Protein 4M9B (pdb70)

Organism: Arachis hypogaea (NCBI:txid3818)

Structure (mmCIF, N/CA/C/O backbone):
data_4M9B
#
_entry.id   4M9B
#
_cell.length_a   40.939
_cell.length_b   87.965
_cell.length_c   42.898
_cell.angle_alpha   90.00
_cell.angle_beta   96.78
_cell.angle_gamma   90.00
#
_symmetry.space_group_name_H-M   'P 1 21 1'
#
loop_
_entity.id
_entity.type
_entity.pdbx_description
1 polymer 'Ara h 8 allergen'
2 non-polymer 'SODIUM ION'
3 water water
#
loop_
_atom_site.group_PDB
_atom_site.id
_atom_site.type_symbol
_atom_site.label_atom_id
_atom_site.label_alt_id
_atom_site.label_comp_id
_atom_site.label_asym_id
_atom_site.label_entity_id
_atom_site.label_seq_id
_atom_site.pdbx_PDB_ins_code
_atom_site.Cartn_x
_atom_site.Cartn_y
_atom_site.Cartn_z
_atom_site.occupancy
_atom_site.B_iso_or_equiv
_atom_site.auth_seq_id
_atom_site.auth_comp_id
_atom_site.auth_asym_id
_atom_site.auth_atom_id
_atom_site.pdbx_PDB_model_num
ATOM 1 N N . GLY A 1 2 ? 1.270 34.377 13.694 1.00 36.81 2 GLY A N 1
ATOM 2 C CA . GLY A 1 2 ? 0.181 33.754 12.951 1.00 34.30 2 GLY A CA 1
ATOM 3 C C . GLY A 1 2 ? 0.208 32.275 13.157 1.00 32.10 2 GLY A C 1
ATOM 4 O O . GLY A 1 2 ? 1.146 31.745 13.758 1.00 34.65 2 GLY A O 1
ATOM 5 N N . VAL A 1 3 ? -0.891 31.644 12.856 1.00 29.61 3 VAL A N 1
ATOM 6 C CA . VAL A 1 3 ? -0.950 30.220 12.945 1.00 27.42 3 VAL A CA 1
ATOM 7 C C . VAL A 1 3 ? -1.385 29.784 11.510 1.00 27.48 3 VAL A C 1
ATOM 8 O O . VAL A 1 3 ? -2.374 30.270 10.965 1.00 29.69 3 VAL A O 1
ATOM 12 N N . PHE A 1 4 ? -0.647 28.846 10.951 1.00 23.59 4 PHE A N 1
ATOM 13 C CA . PHE A 1 4 ? -0.957 28.230 9.652 1.00 24.50 4 PHE A CA 1
ATOM 14 C C . PHE A 1 4 ? -1.154 26.692 9.782 1.00 24.85 4 PHE A C 1
ATOM 15 O O . PHE A 1 4 ? -0.252 25.922 10.277 1.00 22.91 4 PHE A O 1
ATOM 23 N N . THR A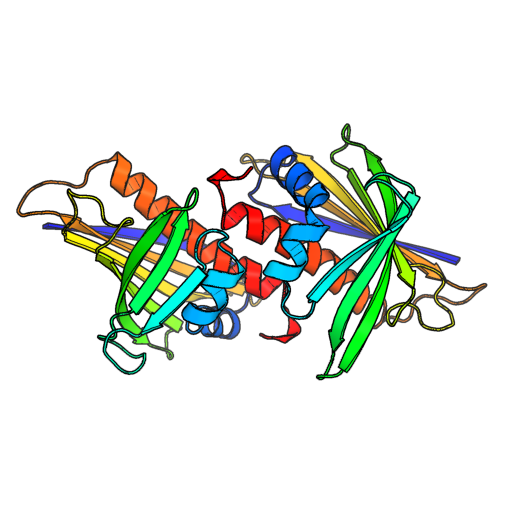 1 5 ? -2.352 26.230 9.392 1.00 22.68 5 THR A N 1
ATOM 24 C CA . THR A 1 5 ? -2.751 24.876 9.568 1.00 23.76 5 THR A CA 1
ATOM 25 C C . THR A 1 5 ? -2.743 24.111 8.285 1.00 23.15 5 THR A C 1
ATOM 26 O O . THR A 1 5 ? -3.213 24.629 7.205 1.00 21.60 5 THR A O 1
ATOM 30 N N . PHE A 1 6 ? -2.214 22.897 8.300 1.00 20.23 6 PHE A N 1
ATOM 31 C CA . PHE A 1 6 ? -2.103 22.000 7.162 1.00 20.70 6 PHE A CA 1
ATOM 32 C C . PHE A 1 6 ? -2.609 20.660 7.551 1.00 22.38 6 PHE A C 1
ATOM 33 O O . PHE A 1 6 ? -2.249 20.124 8.621 1.00 22.21 6 PHE A O 1
ATOM 41 N N . GLU A 1 7 ? -3.481 20.041 6.764 1.00 20.15 7 GLU A N 1
ATOM 42 C CA . GLU A 1 7 ? -3.910 18.679 7.013 1.00 21.33 7 GLU A CA 1
ATOM 43 C C . GLU A 1 7 ? -3.562 17.774 5.856 1.00 21.11 7 GLU A C 1
ATOM 44 O O . GLU A 1 7 ? -3.826 18.110 4.627 1.00 22.93 7 GLU A O 1
ATOM 50 N N . ASP A 1 8 ? -3.190 16.548 6.177 1.00 20.90 8 ASP A N 1
ATOM 51 C CA . ASP A 1 8 ? -2.933 15.458 5.214 1.00 23.10 8 ASP A CA 1
ATOM 52 C C . ASP A 1 8 ? -3.580 14.217 5.679 1.00 22.16 8 ASP A C 1
ATOM 53 O O . ASP A 1 8 ? -3.541 13.871 6.848 1.00 21.14 8 ASP A O 1
ATOM 58 N N . GLU A 1 9 ? -4.233 13.485 4.736 1.00 23.34 9 GLU A N 1
ATOM 59 C CA . GLU A 1 9 ? -4.929 12.264 5.038 1.00 23.51 9 GLU A CA 1
ATOM 60 C C . GLU A 1 9 ? -3.927 11.153 4.638 1.00 25.33 9 GLU A C 1
ATOM 61 O O . GLU A 1 9 ? -3.323 11.176 3.540 1.00 28.36 9 GLU A O 1
ATOM 67 N N . ILE A 1 10 ? -3.819 10.176 5.514 1.00 22.81 10 ILE A N 1
ATOM 68 C CA . ILE A 1 10 ? -2.967 9.002 5.315 1.00 25.35 10 ILE A CA 1
ATOM 69 C C . ILE A 1 10 ? -3.740 7.749 5.618 1.00 24.63 10 ILE A C 1
ATOM 70 O O . ILE A 1 10 ? -4.844 7.778 6.157 1.00 24.89 10 ILE A O 1
ATOM 75 N N . THR A 1 11 ? -3.160 6.628 5.209 1.00 25.37 11 THR A N 1
ATOM 76 C CA . THR A 1 11 ? -3.717 5.318 5.582 1.00 24.50 11 THR A CA 1
ATOM 77 C C . THR A 1 11 ? -2.721 4.403 6.235 1.00 23.78 11 THR A C 1
ATOM 78 O O . THR A 1 11 ? -1.509 4.533 6.059 1.00 22.52 11 THR A O 1
ATOM 82 N N . SER A 1 12 ? -3.286 3.431 6.956 1.00 25.12 12 SER A N 1
ATOM 83 C CA . SER A 1 12 ? -2.506 2.348 7.526 1.00 24.57 12 SER A CA 1
ATOM 84 C C . SER A 1 12 ? -3.344 1.062 7.402 1.00 26.27 12 SER A C 1
ATOM 85 O O . SER A 1 12 ? -4.541 1.110 7.540 1.00 27.48 12 SER A O 1
ATOM 88 N N . THR A 1 13 ? -2.645 -0.058 7.297 1.00 28.44 13 THR A N 1
ATOM 89 C CA . THR A 1 13 ? -3.251 -1.346 7.467 1.00 30.72 13 THR A CA 1
ATOM 90 C C . THR A 1 13 ? -3.507 -1.724 8.932 1.00 30.00 13 THR A C 1
ATOM 91 O O . THR A 1 13 ? -4.231 -2.665 9.223 1.00 37.00 13 THR A O 1
ATOM 95 N N . VAL A 1 14 ? -2.892 -1.015 9.871 1.00 29.95 14 VAL A N 1
ATOM 96 C CA . VAL A 1 14 ? -3.120 -1.252 11.276 1.00 28.29 14 VAL A CA 1
ATOM 97 C C . VAL A 1 14 ? -4.407 -0.623 11.758 1.00 30.12 14 VAL A C 1
ATOM 98 O O . VAL A 1 14 ? -4.661 0.533 11.430 1.00 31.25 14 VAL A O 1
ATOM 102 N N . PRO A 1 15 ? -5.233 -1.352 12.549 1.00 29.98 15 PRO A N 1
ATOM 103 C CA . PRO A 1 15 ? -6.448 -0.773 13.042 1.00 30.38 15 PRO A CA 1
ATOM 104 C C . PRO A 1 15 ? -6.201 0.320 14.090 1.00 28.55 15 PRO A C 1
ATOM 105 O O . PRO A 1 15 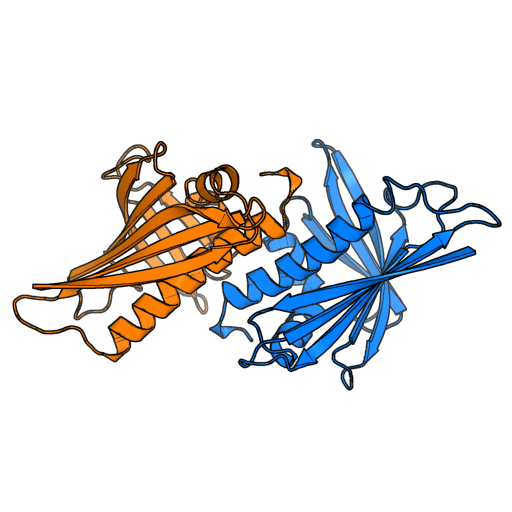? -5.138 0.384 14.732 1.00 31.00 15 PRO A O 1
ATOM 109 N N . PRO A 1 16 ? -7.156 1.237 14.217 1.00 28.81 16 PRO A N 1
ATOM 110 C CA . PRO A 1 16 ? -6.856 2.456 14.963 1.00 28.89 16 PRO A CA 1
ATOM 111 C C . PRO A 1 16 ? -6.613 2.322 16.423 1.00 29.23 16 PRO A C 1
ATOM 112 O O . PRO A 1 16 ? -5.768 3.050 16.927 1.00 28.84 16 PRO A O 1
ATOM 116 N N . ALA A 1 17 ? -7.273 1.389 17.136 1.00 33.13 17 ALA A N 1
ATOM 117 C CA . ALA A 1 17 ? -6.986 1.249 18.564 1.00 34.49 17 ALA A CA 1
ATOM 118 C C . ALA A 1 17 ? -5.547 0.802 18.814 1.00 33.35 17 ALA A C 1
ATOM 119 O O . ALA A 1 17 ? -4.926 1.237 19.763 1.00 35.69 17 ALA A O 1
ATOM 121 N N . LYS A 1 18 ? -5.015 -0.030 17.943 1.00 32.97 18 LYS A N 1
ATOM 122 C CA . LYS A 1 18 ? -3.585 -0.446 18.058 1.00 32.98 18 LYS A CA 1
ATOM 123 C C . LYS A 1 18 ? -2.601 0.648 17.802 1.00 29.74 18 LYS A C 1
ATOM 124 O O . LYS A 1 18 ? -1.637 0.822 18.492 1.00 29.29 18 LYS A O 1
ATOM 130 N N . LEU A 1 19 ? -2.852 1.414 16.740 1.00 29.68 19 LEU A N 1
ATOM 131 C CA . LEU A 1 19 ? -2.022 2.538 16.433 1.00 28.62 19 LEU A CA 1
ATOM 132 C C . LEU A 1 19 ? -2.031 3.508 17.545 1.00 27.04 19 LEU A C 1
ATOM 133 O O . LEU A 1 19 ? -1.002 4.061 17.896 1.00 27.15 19 LEU A O 1
ATOM 138 N N . TYR A 1 20 ? -3.223 3.746 18.121 1.00 26.93 20 TYR A N 1
ATOM 139 C CA . TYR A 1 20 ? -3.411 4.756 19.148 1.00 27.66 20 TYR A CA 1
ATOM 140 C C . TYR A 1 20 ? -2.650 4.349 20.383 1.00 30.31 20 TYR A C 1
ATOM 141 O O . TYR A 1 20 ? -1.988 5.188 21.007 1.00 28.76 20 TYR A O 1
ATOM 150 N N . ASN A 1 21 ? -2.752 3.075 20.750 1.00 30.60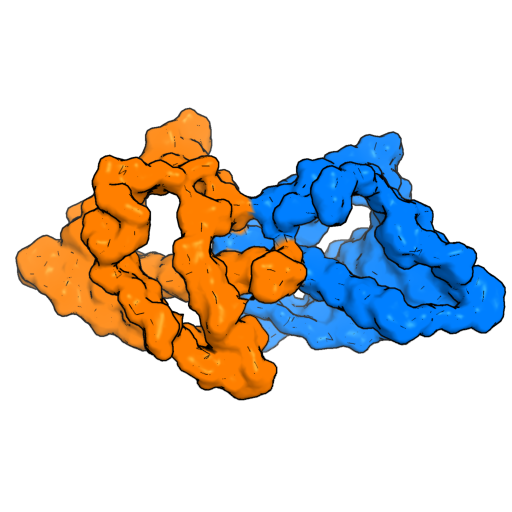 21 ASN A N 1
ATOM 151 C CA . ASN A 1 21 ? -1.963 2.582 21.844 1.00 33.49 21 ASN A CA 1
ATOM 152 C C . ASN A 1 21 ? -0.465 2.740 21.595 1.00 30.52 21 ASN A C 1
ATOM 153 O O . ASN A 1 21 ? 0.286 3.127 22.513 1.00 31.99 21 ASN A O 1
ATOM 158 N N . ALA A 1 22 ? -0.019 2.455 20.365 1.00 27.29 22 ALA A N 1
ATOM 159 C CA . ALA A 1 22 ? 1.403 2.636 20.084 1.00 27.68 22 ALA A CA 1
ATOM 160 C C . ALA A 1 22 ? 1.841 4.089 20.152 1.00 26.72 22 ALA A C 1
ATOM 161 O O . ALA A 1 22 ? 2.956 4.449 20.582 1.00 25.50 22 ALA A O 1
ATOM 163 N N . MET A 1 23 ? 0.967 4.983 19.700 1.00 29.28 23 MET A N 1
ATOM 164 C CA . MET A 1 23 ? 1.262 6.393 19.731 1.00 28.93 23 MET A CA 1
ATOM 165 C C . MET A 1 23 ? 1.558 6.889 21.114 1.00 29.93 23 MET A C 1
ATOM 166 O O . MET A 1 23 ? 2.432 7.711 21.299 1.00 29.97 23 MET A O 1
ATOM 171 N N . LYS A 1 24 ? 0.804 6.385 22.098 1.00 31.98 24 LYS A N 1
ATOM 172 C CA . LYS A 1 24 ? 1.027 6.752 23.446 1.00 32.92 24 LYS A CA 1
ATOM 173 C C . LYS A 1 24 ? 2.362 6.179 24.027 1.00 32.94 24 LYS A C 1
ATOM 174 O O . LYS A 1 24 ? 2.828 6.605 25.085 1.00 33.75 24 LYS A O 1
ATOM 180 N N . ASP A 1 25 ? 2.970 5.230 23.316 1.00 29.59 25 ASP A N 1
ATOM 181 C CA . ASP A 1 25 ? 4.228 4.561 23.678 1.00 30.12 25 ASP A CA 1
ATOM 182 C C . ASP A 1 25 ? 5.416 5.113 22.875 1.00 28.32 25 ASP A C 1
ATOM 183 O O . ASP A 1 25 ? 6.473 4.536 22.806 1.00 25.80 25 ASP A O 1
ATOM 188 N N . ALA A 1 26 ? 5.237 6.281 22.282 1.00 27.37 26 ALA A N 1
ATOM 189 C CA . ALA A 1 26 ? 6.311 6.801 21.428 1.00 26.42 26 ALA A CA 1
ATOM 190 C C . ALA A 1 26 ? 7.632 7.057 22.100 1.00 26.42 26 ALA A C 1
ATOM 191 O O . ALA A 1 26 ? 8.733 6.938 21.454 1.00 25.20 26 ALA A O 1
ATOM 193 N N . ASP A 1 27 ? 7.647 7.356 23.411 1.00 27.06 27 ASP A N 1
ATOM 194 C CA . ASP A 1 27 ? 8.880 7.628 24.068 1.00 26.88 27 ASP A CA 1
ATOM 195 C C . ASP A 1 27 ? 9.781 6.388 23.994 1.00 23.00 27 ASP A C 1
ATOM 196 O O . ASP A 1 27 ? 10.991 6.553 23.974 1.00 23.48 27 ASP A O 1
ATOM 201 N N . SER A 1 28 ? 9.215 5.182 24.099 1.00 23.86 28 SER A N 1
ATOM 202 C CA . SER A 1 28 ? 10.059 3.913 24.031 1.00 23.75 28 SER A CA 1
ATOM 203 C C . SER A 1 28 ? 10.254 3.430 22.589 1.00 21.88 28 SER A C 1
ATOM 204 O O . SER A 1 28 ? 11.371 3.006 22.281 1.00 23.34 28 SER A O 1
ATOM 207 N N . ILE A 1 29 ? 9.265 3.582 21.727 1.00 21.08 29 ILE A N 1
ATOM 208 C CA . ILE A 1 29 ? 9.353 3.113 20.346 1.00 23.09 29 ILE A CA 1
ATOM 209 C C . ILE A 1 29 ? 10.313 3.959 19.518 1.00 22.80 29 ILE A C 1
ATOM 210 O O . ILE A 1 29 ? 11.130 3.420 18.753 1.00 21.18 29 ILE A O 1
ATOM 215 N N . THR A 1 30 ? 10.252 5.270 19.653 1.00 21.49 30 THR A N 1
ATOM 216 C CA . THR A 1 30 ? 11.019 6.150 18.710 1.00 22.12 30 THR A CA 1
ATOM 217 C C . THR A 1 30 ? 12.495 6.007 18.781 1.00 18.50 30 THR A C 1
ATOM 218 O O . THR A 1 30 ? 13.150 5.945 17.638 1.00 22.58 30 THR A O 1
ATOM 222 N N . PRO A 1 31 ? 13.151 5.888 19.924 1.00 21.80 31 PRO A N 1
ATOM 223 C CA . PRO A 1 31 ? 14.572 5.742 19.906 1.00 23.19 31 PRO A CA 1
ATOM 224 C C . PRO A 1 31 ? 15.023 4.392 19.294 1.00 22.56 31 PRO A C 1
ATOM 225 O O . PRO A 1 31 ? 16.136 4.267 18.769 1.00 25.33 31 PRO A O 1
ATOM 229 N N . LYS A 1 32 ? 14.152 3.374 19.311 1.00 20.23 32 LYS A N 1
ATOM 230 C CA . LYS A 1 32 ? 14.504 2.078 18.750 1.00 20.17 32 LYS A CA 1
ATOM 231 C C . LYS A 1 32 ? 14.504 2.175 17.209 1.00 19.70 32 LYS A C 1
ATOM 232 O O . LYS A 1 32 ? 15.515 1.662 16.584 1.00 21.32 32 LYS A O 1
ATOM 238 N N . ILE A 1 33 ? 13.470 2.753 16.633 1.00 18.77 33 ILE A N 1
ATOM 239 C CA . ILE A 1 33 ? 13.297 2.716 15.173 1.00 19.45 33 ILE A CA 1
ATOM 240 C C . ILE A 1 33 ? 13.878 3.868 14.428 1.00 21.37 33 ILE A C 1
ATOM 241 O O . ILE A 1 33 ? 14.339 3.663 13.305 1.00 21.84 33 ILE A O 1
ATOM 246 N N . ILE A 1 34 ? 13.882 5.077 15.014 1.00 20.74 34 ILE A N 1
ATOM 247 C CA . ILE A 1 34 ? 14.396 6.238 14.298 1.00 19.85 34 ILE A CA 1
ATOM 248 C C . ILE A 1 34 ? 15.837 6.335 14.707 1.00 22.45 34 ILE A C 1
ATOM 249 O O . ILE A 1 34 ? 16.191 6.527 15.885 1.00 21.33 34 ILE A O 1
ATOM 254 N N . ASP A 1 35 ? 16.737 6.190 13.741 1.00 22.19 35 ASP A N 1
ATOM 255 C CA . ASP A 1 35 ? 18.155 6.094 14.014 1.00 24.48 35 ASP A CA 1
ATOM 256 C C . ASP A 1 35 ? 18.679 7.301 14.775 1.00 24.05 35 ASP A C 1
ATOM 257 O O . ASP A 1 35 ? 19.397 7.100 15.780 1.00 27.93 35 ASP A O 1
ATOM 262 N N . ASP A 1 36 ? 18.312 8.465 14.315 1.00 24.33 36 ASP A N 1
ATOM 263 C CA . ASP A 1 36 ? 18.826 9.690 14.876 1.00 25.78 36 ASP A CA 1
ATOM 264 C C . ASP A 1 36 ? 18.268 10.028 16.296 1.00 22.88 36 ASP A C 1
ATOM 265 O O . ASP A 1 36 ? 18.848 10.820 16.992 1.00 23.90 36 ASP A O 1
ATOM 270 N N . VAL A 1 37 ? 17.126 9.467 16.682 1.00 19.99 37 VAL A N 1
ATOM 271 C CA . VAL A 1 37 ? 16.581 9.729 18.003 1.00 17.92 37 VAL A CA 1
ATOM 272 C C . VAL A 1 37 ? 17.248 8.842 18.950 1.00 19.87 37 VAL A C 1
ATOM 273 O O . VAL A 1 37 ? 17.238 7.581 18.876 1.00 18.54 37 VAL A O 1
ATOM 277 N N . LYS A 1 38 ? 17.968 9.404 19.948 1.00 18.79 38 LYS A N 1
ATOM 278 C CA . LYS A 1 38 ? 18.705 8.609 20.891 1.00 19.74 38 LYS A CA 1
ATOM 279 C C . LYS A 1 38 ? 17.951 8.303 22.183 1.00 19.99 38 LYS A C 1
ATOM 280 O O . LYS A 1 38 ? 18.070 7.269 22.771 1.00 22.51 38 LYS A O 1
ATOM 286 N N . SER A 1 39 ? 17.240 9.301 22.669 1.00 19.06 39 SER A N 1
ATOM 287 C CA . SER A 1 39 ? 16.593 9.164 23.975 1.00 19.02 39 SER A CA 1
ATOM 288 C C . SER A 1 39 ? 15.480 10.181 24.095 1.00 18.32 39 SER A C 1
ATOM 289 O O . SER A 1 39 ? 15.488 11.219 23.437 1.00 18.16 39 SER A O 1
ATOM 292 N N . VAL A 1 40 ? 14.514 9.859 24.990 1.00 19.33 40 VAL A N 1
ATOM 293 C CA . VAL A 1 40 ? 13.446 10.750 25.367 1.00 21.13 40 VAL A CA 1
ATOM 294 C C . VAL A 1 40 ? 13.363 10.738 26.875 1.00 20.88 40 VAL A C 1
ATOM 295 O O . VAL A 1 40 ? 13.331 9.654 27.498 1.00 24.02 40 VAL A O 1
ATOM 299 N N . GLU A 1 41 ? 13.469 11.914 27.484 1.00 22.03 41 GLU A N 1
ATOM 300 C CA . GLU A 1 41 ? 13.459 12.133 28.937 1.00 22.13 41 GLU A CA 1
ATOM 301 C C . GLU A 1 41 ? 12.206 12.989 29.247 1.00 21.58 41 GLU A C 1
ATOM 302 O O . GLU A 1 41 ? 11.958 13.983 28.579 1.00 19.94 41 GLU A O 1
ATOM 308 N N . ILE A 1 42 ? 11.414 12.619 30.247 1.00 20.99 42 ILE A N 1
ATOM 309 C CA . ILE A 1 42 ? 10.358 13.449 30.724 1.00 22.42 42 ILE A CA 1
ATOM 310 C C . ILE A 1 42 ? 10.960 14.464 31.682 1.00 22.62 42 ILE A C 1
ATOM 311 O O . ILE A 1 42 ? 11.610 14.080 32.670 1.00 24.18 42 ILE A O 1
ATOM 316 N N . VAL A 1 43 ? 10.755 15.738 31.380 1.00 20.13 43 VAL A N 1
ATOM 317 C CA . VAL A 1 43 ? 11.243 16.915 32.183 1.00 22.43 43 VAL A CA 1
ATOM 318 C C . VAL A 1 43 ? 10.217 17.230 33.301 1.00 24.65 43 VAL A C 1
ATOM 319 O O . VAL A 1 43 ? 10.577 17.466 34.429 1.00 27.10 43 VAL A O 1
ATOM 323 N N . GLU A 1 44 ? 8.929 17.292 32.972 1.00 23.59 44 GLU A N 1
ATOM 324 C CA . GLU A 1 44 ? 7.871 17.524 33.938 1.00 26.17 44 GLU A CA 1
ATOM 325 C C . GLU A 1 44 ? 6.637 16.796 33.453 1.00 25.77 44 GLU A C 1
ATOM 326 O O . GLU A 1 44 ? 6.328 16.749 32.242 1.00 22.60 44 GLU A O 1
ATOM 332 N N . GLY A 1 45 ? 5.901 16.206 34.390 1.00 24.78 45 GLY A N 1
ATOM 333 C CA . GLY A 1 45 ? 4.631 15.636 34.052 1.00 27.10 45 GLY A CA 1
ATOM 334 C C . GLY A 1 45 ? 4.651 14.131 34.036 1.00 28.55 45 GLY A C 1
ATOM 335 O O . GLY A 1 45 ? 5.669 13.474 34.233 1.00 29.58 45 GLY A O 1
ATOM 336 N N . ASN A 1 46 ? 3.449 13.592 33.804 1.00 37.73 46 ASN A N 1
ATOM 337 C CA . ASN A 1 46 ? 3.219 12.154 33.898 1.00 40.45 46 ASN A CA 1
ATOM 338 C C . ASN A 1 46 ? 3.002 11.427 32.582 1.00 39.50 46 ASN A C 1
ATOM 339 O O . ASN A 1 46 ? 2.652 10.257 32.572 1.00 49.53 46 ASN A O 1
ATOM 344 N N . GLY A 1 47 ? 3.187 12.112 31.463 1.00 31.64 47 GLY A N 1
ATOM 345 C CA . GLY A 1 47 ? 2.937 11.531 30.155 1.00 31.92 47 GLY A CA 1
ATOM 346 C C . GLY A 1 47 ? 1.690 12.124 29.569 1.00 28.38 47 GLY A C 1
ATOM 347 O O . GLY A 1 47 ? 1.526 12.181 28.359 1.00 31.97 47 GLY A O 1
ATOM 348 N N . GLY A 1 48 ? 0.791 12.579 30.425 1.00 28.61 48 GLY A N 1
ATOM 349 C CA . GLY A 1 48 ? -0.367 13.258 29.951 1.00 28.94 48 GLY A CA 1
ATOM 350 C C . GLY A 1 48 ? -0.237 14.686 29.490 1.00 27.92 48 GLY A C 1
ATOM 351 O O . GLY A 1 48 ? 0.820 15.277 29.398 1.00 24.51 48 GLY A O 1
ATOM 352 N N . PRO A 1 49 ? -1.348 15.272 29.084 1.00 25.35 49 PRO A N 1
ATOM 353 C CA . PRO A 1 49 ? -1.331 16.636 28.620 1.00 23.61 49 PRO A CA 1
ATOM 354 C C . PRO A 1 49 ? -0.638 17.585 29.579 1.00 24.22 49 PRO A C 1
ATOM 355 O O . PRO A 1 49 ? -0.760 17.399 30.799 1.00 25.41 49 PRO A O 1
ATOM 359 N N . GLY A 1 50 ? 0.237 18.446 29.011 1.00 24.20 50 GLY A N 1
ATOM 360 C CA . GLY A 1 50 ? 1.145 19.328 29.765 1.00 24.53 50 GLY A CA 1
ATOM 361 C C . GLY A 1 50 ? 2.558 18.834 29.908 1.00 22.12 50 GLY A C 1
ATOM 362 O O . GLY A 1 50 ? 3.411 19.612 30.263 1.00 25.03 50 GLY A O 1
ATOM 363 N N . THR A 1 51 ? 2.778 17.527 29.754 1.00 20.58 51 THR A N 1
ATOM 364 C CA . THR A 1 51 ? 4.080 16.903 29.989 1.00 19.33 51 THR A CA 1
ATOM 365 C C . THR A 1 51 ? 5.044 17.534 28.989 1.00 19.43 51 THR A C 1
ATOM 366 O O . THR A 1 51 ? 4.760 17.752 27.791 1.00 20.07 51 THR A O 1
ATOM 370 N N . ILE A 1 52 ? 6.219 17.851 29.533 1.00 17.51 52 ILE A N 1
ATOM 371 C CA . ILE A 1 52 ? 7.365 18.372 28.784 1.00 17.38 52 ILE A CA 1
ATOM 372 C C . ILE A 1 52 ? 8.396 17.280 28.638 1.00 16.25 52 ILE A C 1
ATOM 373 O O . ILE A 1 52 ? 8.761 16.645 29.649 1.00 17.61 52 ILE A O 1
ATOM 378 N N . LYS A 1 53 ? 8.898 17.050 27.421 1.00 16.50 53 LYS A N 1
ATOM 379 C CA . LYS A 1 53 ? 9.858 15.997 27.155 1.00 16.51 53 LYS A CA 1
ATOM 380 C C . LYS A 1 53 ? 11.068 16.543 26.436 1.00 15.54 53 LYS A C 1
ATOM 381 O O . LYS A 1 53 ? 10.920 17.504 25.628 1.00 16.94 53 LYS A O 1
ATOM 387 N N . LYS A 1 54 ? 12.249 16.026 26.747 1.00 15.10 54 LYS A N 1
ATOM 388 C CA . LYS A 1 54 ? 13.482 16.440 26.079 1.00 15.88 54 LYS A CA 1
ATOM 389 C C . LYS A 1 54 ? 13.951 15.289 25.257 1.00 15.46 54 LYS A C 1
ATOM 390 O O . LYS A 1 54 ? 14.142 14.162 25.812 1.00 16.85 54 LYS A O 1
ATOM 396 N N . LEU A 1 55 ? 14.144 15.453 23.942 1.00 15.58 55 LEU A N 1
ATOM 397 C CA . LEU A 1 55 ? 14.636 14.438 23.078 1.00 15.84 55 LEU A CA 1
ATOM 398 C C . LEU A 1 55 ? 16.089 14.727 22.790 1.00 15.95 55 LEU A C 1
ATOM 399 O O . LEU A 1 55 ? 16.434 15.928 22.493 1.00 17.39 55 LEU A O 1
ATOM 404 N N . THR A 1 56 ? 16.903 13.731 22.825 1.00 16.15 56 THR A N 1
ATOM 405 C CA . THR A 1 56 ? 18.284 13.833 22.378 1.00 17.16 56 THR A CA 1
ATOM 406 C C . THR A 1 56 ? 18.446 13.153 21.072 1.00 17.61 56 THR A C 1
ATOM 407 O O . THR A 1 56 ? 18.023 11.981 20.967 1.00 17.77 56 THR A O 1
ATOM 411 N N . ILE A 1 57 ? 18.929 13.892 20.090 1.00 16.66 57 ILE A N 1
ATOM 412 C CA . ILE A 1 57 ? 19.091 13.374 18.686 1.00 18.62 57 ILE A CA 1
ATOM 413 C C . ILE A 1 57 ? 20.521 13.588 18.278 1.00 19.97 57 ILE A C 1
ATOM 414 O O . ILE A 1 57 ? 21.327 14.294 18.928 1.00 19.09 57 ILE A O 1
ATOM 419 N N . VAL A 1 58 ? 20.874 12.940 17.169 1.00 21.60 58 VAL A N 1
ATOM 420 C CA . VAL A 1 58 ? 22.106 13.244 16.484 1.00 23.49 58 VAL A CA 1
ATOM 421 C C . VAL A 1 58 ? 21.835 13.771 15.092 1.00 26.08 58 VAL A C 1
ATOM 422 O O . VAL A 1 58 ? 20.917 13.315 14.410 1.00 28.68 58 VAL A O 1
ATOM 426 N N . GLU A 1 59 ? 22.526 14.826 14.713 1.00 27.84 59 GLU A N 1
ATOM 427 C CA . GLU A 1 59 ? 22.492 15.360 13.361 1.00 33.79 59 GLU A CA 1
ATOM 428 C C . GLU A 1 59 ? 23.968 15.599 12.993 1.00 36.48 59 GLU A C 1
ATOM 429 O O . GLU A 1 59 ? 24.713 16.348 13.671 1.00 32.83 59 GLU A O 1
ATOM 435 N N . ASP A 1 60 ? 24.417 14.952 11.911 1.00 40.56 60 ASP A N 1
ATOM 436 C CA . ASP A 1 60 ? 25.771 15.160 11.411 1.00 43.97 60 ASP A CA 1
ATOM 437 C C . ASP A 1 60 ? 26.784 14.854 12.480 1.00 39.51 60 ASP A C 1
ATOM 438 O O . ASP A 1 60 ? 27.702 15.620 12.655 1.00 38.74 60 ASP A O 1
ATOM 443 N N . GLY A 1 61 ? 26.625 13.773 13.215 1.00 34.80 61 GLY A N 1
ATOM 444 C CA . GLY A 1 61 ? 27.576 13.474 14.275 1.00 34.57 61 GLY A CA 1
ATOM 445 C C . GLY A 1 61 ? 27.663 14.479 15.443 1.00 31.56 61 GLY A C 1
ATOM 446 O O . GLY A 1 61 ? 28.632 14.440 16.247 1.00 32.91 61 GLY A O 1
ATOM 447 N N . GLU A 1 62 ? 26.651 15.345 15.570 1.00 28.69 62 GLU A N 1
ATOM 448 C CA . GLU A 1 62 ? 26.562 16.322 16.630 1.00 27.98 62 GLU A CA 1
ATOM 449 C C . GLU A 1 62 ? 25.272 16.038 17.444 1.00 21.93 62 GLU A C 1
ATOM 450 O O . GLU A 1 62 ? 24.216 15.883 16.878 1.00 22.65 62 GLU A O 1
ATOM 456 N N . THR A 1 63 ? 25.417 15.987 18.752 1.00 23.80 63 THR A N 1
ATOM 457 C CA . THR A 1 63 ? 24.294 15.810 19.638 1.00 20.82 63 THR A CA 1
ATOM 458 C C . THR A 1 63 ? 23.479 17.116 19.702 1.00 21.11 63 THR A C 1
ATOM 459 O O . THR A 1 63 ? 24.046 18.174 19.939 1.00 20.46 63 THR A O 1
ATOM 463 N N . LYS A 1 64 ? 22.158 17.011 19.522 1.00 19.57 64 LYS A N 1
ATOM 464 C CA . LYS A 1 64 ? 21.255 18.107 19.613 1.00 19.14 64 LYS A CA 1
ATOM 465 C C . LYS A 1 64 ? 20.043 17.761 20.466 1.00 17.39 64 LYS A C 1
ATOM 466 O O . LYS A 1 64 ? 19.767 16.610 20.659 1.00 16.11 64 LYS A O 1
ATOM 472 N N . PHE A 1 65 ? 19.347 18.763 20.965 1.00 15.42 65 PHE A N 1
ATOM 473 C CA . PHE A 1 65 ? 18.207 18.577 21.808 1.00 16.30 65 PHE A CA 1
ATOM 474 C C . PHE A 1 65 ? 16.927 19.273 21.271 1.00 17.18 65 PHE A C 1
ATOM 475 O O . PHE A 1 65 ? 17.010 20.399 20.728 1.00 17.06 65 PHE A O 1
ATOM 483 N N . ILE A 1 66 ? 15.817 18.609 21.468 1.00 16.68 66 ILE A N 1
ATOM 484 C CA . ILE A 1 66 ? 14.508 19.067 21.004 1.00 15.46 66 ILE A CA 1
ATOM 485 C C . ILE A 1 66 ? 13.638 19.040 22.263 1.00 15.34 66 ILE A C 1
ATOM 486 O O . ILE A 1 66 ? 13.750 18.098 23.094 1.00 16.61 66 ILE A O 1
ATOM 491 N N . LEU A 1 67 ? 12.693 19.967 22.378 1.00 14.51 67 LEU A N 1
ATOM 492 C CA . LEU A 1 67 ? 11.751 19.941 23.482 1.00 14.34 67 LEU A CA 1
ATOM 493 C C . LEU A 1 67 ? 10.332 19.760 22.913 1.00 15.48 67 LEU A C 1
ATOM 494 O O . LEU A 1 67 ? 9.975 20.544 22.021 1.00 15.78 67 LEU A O 1
ATOM 499 N N . HIS A 1 68 ? 9.594 18.901 23.514 1.00 15.42 68 HIS A N 1
ATOM 500 C CA . HIS A 1 68 ? 8.190 18.616 23.150 1.00 16.84 68 HIS A CA 1
ATOM 501 C C . HIS A 1 68 ? 7.283 18.943 24.305 1.00 18.67 68 HIS A C 1
ATOM 502 O O . HIS A 1 68 ? 7.663 18.806 25.491 1.00 17.85 68 HIS A O 1
ATOM 509 N N . LYS A 1 69 ? 6.038 19.332 23.982 1.00 17.72 69 LYS A N 1
ATOM 510 C CA . LYS A 1 69 ? 4.977 19.438 24.980 1.00 18.28 69 LYS A CA 1
ATOM 511 C C . LYS A 1 69 ? 3.777 18.529 24.558 1.00 18.64 69 LYS A C 1
ATOM 512 O O . LYS A 1 69 ? 3.335 18.644 23.367 1.00 21.04 69 LYS A O 1
ATOM 518 N N . VAL A 1 70 ? 3.323 17.640 25.415 1.00 18.88 70 VAL A N 1
ATOM 519 C CA . VAL A 1 70 ? 2.096 16.903 25.115 1.00 19.67 70 VAL A CA 1
ATOM 520 C C . VAL A 1 70 ? 0.895 17.842 25.254 1.00 21.48 70 VAL A C 1
ATOM 521 O O . VAL A 1 70 ? 0.726 18.497 26.292 1.00 22.27 70 VAL A O 1
ATOM 525 N N . GLU A 1 71 ? 0.081 17.928 24.207 1.00 23.36 71 GLU A N 1
ATOM 526 C CA . GLU A 1 71 ? -1.005 18.936 24.196 1.00 27.09 71 GLU A CA 1
ATOM 527 C C . GLU A 1 71 ? -2.353 18.359 24.589 1.00 32.29 71 GLU A C 1
ATOM 528 O O . GLU A 1 71 ? -3.165 18.996 25.318 1.00 35.57 71 GLU A O 1
ATOM 534 N N . SER A 1 72 ? -2.652 17.196 24.134 1.00 30.37 72 SER A N 1
ATOM 535 C CA . SER A 1 72 ? -4.070 16.718 24.288 1.00 32.91 72 SER A CA 1
ATOM 536 C C . SER A 1 72 ? -4.042 15.304 23.784 1.00 32.47 72 SER A C 1
ATOM 537 O O . SER A 1 72 ? -3.224 14.927 22.919 1.00 30.12 72 SER A O 1
ATOM 540 N N . ILE A 1 73 ? -4.820 14.483 24.447 1.00 32.37 73 ILE A N 1
ATOM 541 C CA . ILE A 1 73 ? -4.915 13.088 24.118 1.00 33.39 73 ILE A CA 1
ATOM 542 C C . ILE A 1 73 ? -6.435 12.907 24.242 1.00 33.81 73 ILE A C 1
ATOM 543 O O . ILE A 1 73 ? -6.984 13.149 25.271 1.00 41.32 73 ILE A O 1
ATOM 548 N N . ASP A 1 74 ? -7.053 12.485 23.175 1.00 32.64 74 ASP A N 1
ATOM 549 C CA . ASP A 1 74 ? -8.560 12.393 23.111 1.00 35.78 74 ASP A CA 1
ATOM 550 C C . ASP A 1 74 ? -8.817 11.002 22.626 1.00 34.81 74 ASP A C 1
ATOM 551 O O . ASP A 1 74 ? -8.857 10.759 21.449 1.00 32.65 74 ASP A O 1
ATOM 556 N N . GLU A 1 75 ? -8.937 10.064 23.551 1.00 36.29 75 GLU A N 1
ATOM 557 C CA . GLU A 1 75 ? -9.171 8.650 23.194 1.00 38.62 75 GLU A CA 1
ATOM 558 C C . GLU A 1 75 ? -10.438 8.493 22.355 1.00 40.26 75 GLU A C 1
ATOM 559 O O . GLU A 1 75 ? -10.488 7.656 21.470 1.00 40.77 75 GLU A O 1
ATOM 561 N N . ALA A 1 76 ? -11.464 9.287 22.651 1.00 39.41 76 ALA A N 1
ATOM 562 C CA . ALA A 1 76 ? -12.738 9.182 21.900 1.00 39.31 76 ALA A CA 1
ATOM 563 C C . ALA A 1 76 ? -12.534 9.333 20.383 1.00 35.81 76 ALA A C 1
ATOM 564 O O . ALA A 1 76 ? -13.241 8.714 19.603 1.00 35.78 76 ALA A O 1
ATOM 566 N N . ASN A 1 77 ? -11.580 10.150 19.974 1.00 32.02 77 ASN A N 1
ATOM 567 C CA . ASN A 1 77 ? -11.306 10.334 18.596 1.00 30.77 77 ASN A CA 1
ATOM 568 C C . ASN A 1 77 ? -9.920 9.806 18.214 1.00 27.61 77 ASN A C 1
ATOM 569 O O . ASN A 1 77 ? -9.405 10.186 17.162 1.00 29.35 77 ASN A O 1
ATOM 574 N N . TYR A 1 78 ? -9.380 8.882 19.026 1.00 29.39 78 TYR A N 1
ATOM 575 C CA . TYR A 1 78 ? -8.034 8.269 18.751 1.00 29.47 78 TYR A CA 1
ATOM 576 C C . TYR A 1 78 ? -7.064 9.375 18.351 1.00 29.08 78 TYR A C 1
ATOM 577 O O . TYR A 1 78 ? -6.449 9.348 17.281 1.00 29.09 78 TYR A O 1
ATOM 586 N N . ALA A 1 79 ? -6.949 10.400 19.221 1.00 29.01 79 ALA A N 1
ATOM 587 C CA . ALA A 1 79 ? -6.224 11.579 18.893 1.00 25.96 79 ALA A CA 1
ATOM 588 C C . ALA A 1 79 ? -5.070 11.745 19.884 1.00 27.34 79 ALA A C 1
ATOM 589 O O . ALA A 1 79 ? -5.232 11.521 21.073 1.00 28.65 79 ALA A O 1
ATOM 591 N N . TYR A 1 80 ? -3.908 12.115 19.337 1.00 24.63 80 TYR A N 1
ATOM 592 C CA . TYR A 1 80 ? -2.676 12.311 20.143 1.00 24.45 80 TYR A CA 1
ATOM 593 C C . TYR A 1 80 ? -1.962 13.516 19.548 1.00 22.29 80 TYR A C 1
ATOM 594 O O . TYR A 1 80 ? -1.697 13.552 18.343 1.00 23.10 80 TYR A O 1
ATOM 603 N N . ASN A 1 81 ? -1.766 14.559 20.329 1.00 21.74 81 ASN A N 1
ATOM 604 C CA . ASN A 1 81 ? -1.313 15.840 19.852 1.00 23.61 81 ASN A CA 1
ATOM 605 C C . ASN A 1 81 ? -0.076 16.242 20.694 1.00 23.06 81 ASN A C 1
ATOM 606 O O . ASN A 1 81 ? -0.127 16.167 21.940 1.00 24.09 81 ASN A O 1
ATOM 611 N N . TYR A 1 82 ? 0.976 16.656 20.038 1.00 21.52 82 TYR A N 1
ATOM 612 C CA . TYR A 1 82 ? 2.212 17.135 20.743 1.00 22.43 82 TYR A CA 1
ATOM 613 C C . TYR A 1 82 ? 2.729 18.333 19.998 1.00 24.01 82 TYR A C 1
ATOM 614 O O . TYR A 1 82 ? 2.457 18.505 18.761 1.00 23.15 82 TYR A O 1
ATOM 623 N N . SER A 1 83 ? 3.514 19.169 20.654 1.00 20.61 83 SER A N 1
ATOM 624 C CA . SER A 1 83 ? 4.081 20.306 19.988 1.00 19.93 83 SER A CA 1
ATOM 625 C C . SER A 1 83 ? 5.587 20.297 20.172 1.00 18.82 83 SER A C 1
ATOM 626 O O . SER A 1 83 ? 6.081 19.977 21.279 1.00 20.62 83 SER A O 1
ATOM 629 N N . VAL A 1 84 ? 6.279 20.703 19.132 1.00 16.67 84 VAL A N 1
ATOM 630 C CA . VAL A 1 84 ? 7.721 21.059 19.257 1.00 17.62 84 VAL A CA 1
ATOM 631 C C . VAL A 1 84 ? 7.838 22.486 19.753 1.00 17.12 84 VAL A C 1
ATOM 632 O O . VAL A 1 84 ? 7.295 23.416 19.205 1.00 16.65 84 VAL A O 1
ATOM 636 N N . VAL A 1 85 ? 8.409 22.649 20.974 1.00 16.93 85 VAL A N 1
ATOM 637 C CA . VAL A 1 85 ? 8.500 23.889 21.640 1.00 17.45 85 VAL A CA 1
ATOM 638 C C . VAL A 1 85 ? 9.945 24.362 21.893 1.00 17.24 85 VAL A C 1
ATOM 639 O O . VAL A 1 85 ? 10.136 25.491 22.352 1.00 20.04 85 VAL A O 1
ATOM 643 N N . GLY A 1 86 ? 10.909 23.604 21.434 1.00 15.39 86 GLY A N 1
ATOM 644 C CA . GLY A 1 86 ? 12.303 24.069 21.533 1.00 16.50 86 GLY A CA 1
ATOM 645 C C . GLY A 1 86 ? 13.223 23.294 20.648 1.00 16.38 86 GLY A C 1
ATOM 646 O O . GLY A 1 86 ? 12.926 22.130 20.279 1.00 16.58 86 GLY A O 1
ATOM 647 N N . GLY A 1 87 ? 14.360 23.869 20.255 1.00 19.08 87 GLY A N 1
ATOM 648 C CA . GLY A 1 87 ? 15.363 23.170 19.405 1.00 20.12 87 GLY A CA 1
ATOM 649 C C . GLY A 1 87 ? 15.314 23.545 17.922 1.00 20.72 87 GLY A C 1
ATOM 650 O O . GLY A 1 87 ? 14.714 24.525 17.540 1.00 21.80 87 GLY A O 1
ATOM 651 N N A VAL A 1 88 ? 16.010 22.795 17.030 0.50 24.91 88 VAL A N 1
ATOM 652 N N B VAL A 1 88 ? 16.198 22.797 17.233 0.50 32.67 88 VAL A N 1
ATOM 653 C CA A VAL A 1 88 ? 16.363 23.273 15.657 0.50 23.83 88 VAL A CA 1
ATOM 654 C CA B VAL A 1 88 ? 16.269 22.697 15.798 0.50 36.52 88 VAL A CA 1
ATOM 655 C C A VAL A 1 88 ? 15.172 23.626 14.717 0.50 21.07 88 VAL A C 1
ATOM 656 C C B VAL A 1 88 ? 14.890 22.314 15.380 0.50 37.62 88 VAL A C 1
ATOM 657 O O A VAL A 1 88 ? 15.294 24.556 13.840 0.50 20.36 88 VAL A O 1
ATOM 658 O O B VAL A 1 88 ? 14.401 21.227 15.720 0.50 30.71 88 VAL A O 1
ATOM 665 N N A ALA A 1 89 ? 13.992 23.024 14.982 0.50 21.08 89 ALA A N 1
ATOM 666 N N B ALA A 1 89 ? 14.298 23.267 14.669 0.50 36.79 89 ALA A N 1
ATOM 667 C CA A ALA A 1 89 ? 12.856 23.208 14.020 0.50 22.29 89 ALA A CA 1
ATOM 668 C CA B ALA A 1 89 ? 12.952 23.195 14.031 0.50 35.06 89 ALA A CA 1
ATOM 669 C C A ALA A 1 89 ? 12.172 24.540 14.267 0.50 24.95 89 ALA A C 1
ATOM 670 C C B ALA A 1 89 ? 12.157 24.489 14.308 0.50 32.91 89 ALA A C 1
ATOM 671 O O A ALA A 1 89 ? 11.166 24.862 13.564 0.50 23.46 89 ALA A O 1
ATOM 672 O O B ALA A 1 89 ? 11.136 24.767 13.630 0.50 31.31 89 ALA A O 1
ATOM 675 N N . LEU A 1 90 ? 12.616 25.285 15.263 1.00 25.33 90 LEU A N 1
ATOM 676 C CA . LEU A 1 90 ? 12.015 26.575 15.579 1.00 27.98 90 LEU A CA 1
ATOM 677 C C . LEU A 1 90 ? 12.969 27.747 15.266 1.00 30.90 90 LEU A C 1
ATOM 678 O O . LEU A 1 90 ? 13.713 28.180 16.179 1.00 32.49 90 LEU A O 1
ATOM 683 N N . PRO A 1 91 ? 13.027 28.207 13.994 1.00 25.09 91 PRO A N 1
ATOM 684 C CA . PRO A 1 91 ? 13.842 29.278 13.580 1.00 27.53 91 PRO A CA 1
ATOM 685 C C . PRO A 1 91 ? 13.266 30.523 14.180 1.00 30.72 91 PRO A C 1
ATOM 686 O O . PRO A 1 91 ? 12.200 30.493 14.775 1.00 31.32 91 PRO A O 1
ATOM 690 N N . PRO A 1 92 ? 13.954 31.627 14.115 1.00 31.79 92 PRO A N 1
ATOM 691 C CA . PRO A 1 92 ? 13.471 32.711 14.952 1.00 34.08 92 PRO A CA 1
ATOM 692 C C . PRO A 1 92 ? 12.084 33.310 14.703 1.00 41.87 92 PRO A C 1
ATOM 693 O O . PRO A 1 92 ? 11.508 33.921 15.644 1.00 41.20 92 PRO A O 1
ATOM 697 N N . THR A 1 93 ? 11.543 33.151 13.489 1.00 38.62 93 THR A N 1
ATOM 698 C CA . THR A 1 93 ? 10.180 33.595 13.236 1.00 39.30 93 THR A CA 1
ATOM 699 C C . THR A 1 93 ? 9.179 32.472 13.552 1.00 35.85 93 THR A C 1
ATOM 700 O O . THR A 1 93 ? 7.969 32.685 13.436 1.00 34.35 93 THR A O 1
ATOM 704 N N . ALA A 1 94 ? 9.668 31.286 13.926 1.00 33.36 94 ALA A N 1
ATOM 705 C CA . ALA A 1 94 ? 8.785 30.217 14.396 1.00 30.41 94 ALA A CA 1
ATOM 706 C C . ALA A 1 94 ? 8.695 30.198 15.920 1.00 30.67 94 ALA A C 1
ATOM 707 O O . ALA A 1 94 ? 9.694 30.328 16.630 1.00 34.52 94 ALA A O 1
ATOM 709 N N . GLU A 1 95 ? 7.506 30.025 16.411 1.00 27.65 95 GLU A N 1
ATOM 710 C CA . GLU A 1 95 ? 7.181 29.984 17.808 1.00 28.05 95 GLU A CA 1
ATOM 711 C C . GLU A 1 95 ? 7.042 28.592 18.322 1.00 25.51 95 GLU A C 1
ATOM 712 O O . GLU A 1 95 ? 7.650 28.220 19.344 1.00 25.83 95 GLU A O 1
ATOM 718 N N A LYS A 1 96 ? 6.276 27.742 17.608 0.50 22.51 96 LYS A N 1
ATOM 719 N N B LYS A 1 96 ? 6.328 27.730 17.596 0.50 23.13 96 LYS A N 1
ATOM 720 C CA A LYS A 1 96 ? 5.885 26.440 18.074 0.50 20.17 96 LYS A CA 1
ATOM 721 C CA B LYS A 1 96 ? 6.363 26.347 17.879 0.50 21.07 96 LYS A CA 1
ATOM 722 C C A LYS A 1 96 ? 5.403 25.696 16.804 0.50 18.93 96 LYS A C 1
ATOM 723 C C B LYS A 1 96 ? 5.552 25.689 16.744 0.50 19.25 96 LYS A C 1
ATOM 724 O O A LYS A 1 96 ? 4.852 26.361 15.912 0.50 20.14 96 LYS A O 1
ATOM 725 O O B LYS A 1 96 ? 4.884 26.380 15.944 0.50 20.43 96 LYS A O 1
ATOM 736 N N . ILE A 1 97 ? 5.576 24.380 16.749 1.00 18.82 97 ILE A N 1
ATOM 737 C CA . ILE A 1 97 ? 4.932 23.553 15.697 1.00 18.49 97 ILE A CA 1
ATOM 738 C C . ILE A 1 97 ? 4.134 22.478 16.387 1.00 20.21 97 ILE A C 1
ATOM 739 O O . ILE A 1 97 ? 4.680 21.660 17.154 1.00 19.62 97 ILE A O 1
ATOM 744 N N . THR A 1 98 ? 2.851 22.395 16.082 1.00 17.25 98 THR A N 1
ATOM 745 C CA . THR A 1 98 ? 1.970 21.397 16.632 1.00 19.27 98 THR A CA 1
ATOM 746 C C . THR A 1 98 ? 1.694 20.295 15.662 1.00 18.30 98 THR A C 1
ATOM 747 O O . THR A 1 98 ? 1.350 20.558 14.545 1.00 21.19 98 THR A O 1
ATOM 751 N N . PHE A 1 99 ? 1.821 19.065 16.105 1.00 17.22 99 PHE A N 1
ATOM 752 C CA . PHE A 1 99 ? 1.666 17.855 15.296 1.00 17.43 99 PHE A CA 1
ATOM 753 C C . PHE A 1 99 ? 0.510 17.077 15.908 1.00 19.00 99 PHE A C 1
ATOM 754 O O . PHE A 1 99 ? 0.577 16.545 17.013 1.00 20.95 99 PHE A O 1
ATOM 762 N N . GLU A 1 100 ? -0.638 17.001 15.178 1.00 17.82 100 GLU A N 1
ATOM 763 C CA . GLU A 1 100 ? -1.786 16.301 15.665 1.00 20.53 100 GLU A CA 1
ATOM 764 C C . GLU A 1 100 ? -2.009 15.069 14.777 1.00 19.93 100 GLU A C 1
ATOM 765 O O . GLU A 1 100 ? -1.838 15.151 13.523 1.00 22.63 100 GLU A O 1
ATOM 771 N N . THR A 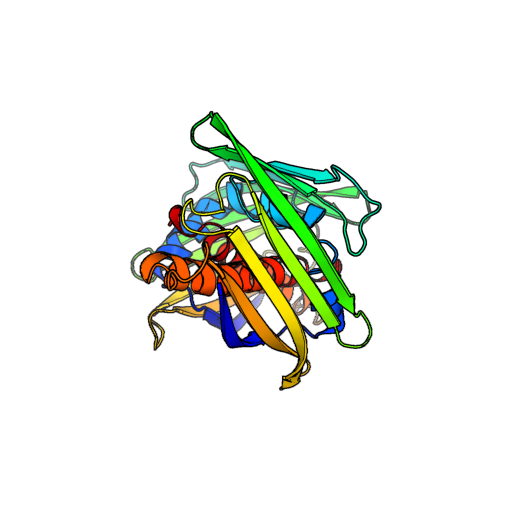1 101 ? -2.358 13.973 15.404 1.00 20.30 101 THR A N 1
ATOM 772 C CA . THR A 1 101 ? -2.706 12.743 14.744 1.00 20.68 101 THR A CA 1
ATOM 773 C C . THR A 1 101 ? -4.040 12.274 15.245 1.00 22.54 101 THR A C 1
ATOM 774 O O . THR A 1 101 ? -4.239 12.134 16.420 1.00 23.85 101 THR A O 1
ATOM 778 N N . LYS A 1 102 ? -4.970 12.056 14.299 1.00 22.47 102 LYS A N 1
ATOM 779 C CA . LYS A 1 102 ? -6.314 11.518 14.656 1.00 24.48 102 LYS A CA 1
ATOM 780 C C . LYS A 1 102 ? -6.612 10.387 13.727 1.00 24.67 102 LYS A C 1
ATOM 781 O O . LYS A 1 102 ? -6.385 10.522 12.505 1.00 24.92 102 LYS A O 1
ATOM 787 N N . LEU A 1 103 ? -7.206 9.312 14.275 1.00 24.75 103 LEU A N 1
ATOM 788 C CA . LEU A 1 103 ? -7.505 8.138 13.498 1.00 26.11 103 LEU A CA 1
ATOM 789 C C . LEU A 1 103 ? -8.962 7.771 13.472 1.00 28.70 103 LEU A C 1
ATOM 790 O O . LEU A 1 103 ? -9.659 7.879 14.503 1.00 27.64 103 LEU A O 1
ATOM 795 N N . VAL A 1 104 ? -9.399 7.224 12.315 1.00 29.61 104 VAL A N 1
ATOM 796 C CA . VAL A 1 104 ? -10.699 6.555 12.254 1.00 30.49 104 VAL A CA 1
ATOM 797 C C . VAL A 1 104 ? -10.565 5.198 11.603 1.00 32.78 104 VAL A C 1
ATOM 798 O O . VAL A 1 104 ? -9.577 4.904 10.944 1.00 28.41 104 VAL A O 1
ATOM 802 N N . GLU A 1 105 ? -11.624 4.392 11.693 1.00 36.09 105 GLU A N 1
ATOM 803 C CA . GLU A 1 105 ? -11.606 3.091 11.063 1.00 39.97 105 GLU A CA 1
ATOM 804 C C . GLU A 1 105 ? -11.580 3.221 9.554 1.00 38.95 105 GLU A C 1
ATOM 805 O O . GLU A 1 105 ? -12.235 4.102 8.996 1.00 37.72 105 GLU A O 1
ATOM 811 N N . GLY A 1 106 ? -10.768 2.391 8.911 1.00 36.24 106 GLY A N 1
ATOM 812 C CA . GLY A 1 106 ? -10.639 2.454 7.457 1.00 43.83 106 GLY A CA 1
ATOM 813 C C . GLY A 1 106 ? -11.396 1.252 6.904 1.00 49.29 106 GLY A C 1
ATOM 814 O O . GLY A 1 106 ? -11.869 0.429 7.689 1.00 53.42 106 GLY A O 1
ATOM 815 N N . PRO A 1 107 ? -11.518 1.140 5.562 1.00 57.40 107 PRO A N 1
ATOM 816 C CA . PRO A 1 107 ? -12.183 -0.054 5.019 1.00 60.33 107 PRO A CA 1
ATOM 817 C C . PRO A 1 107 ? -11.113 -1.126 4.835 1.00 65.64 107 PRO A C 1
ATOM 818 O O . PRO A 1 107 ? -10.071 -0.823 4.258 1.00 74.43 107 PRO A O 1
ATOM 822 N N . ASN A 1 108 ? -11.358 -2.326 5.369 1.00 64.66 108 ASN A N 1
ATOM 823 C CA . ASN A 1 108 ? -10.409 -3.478 5.422 1.00 61.91 108 ASN A CA 1
ATOM 824 C C . ASN A 1 108 ? -9.658 -3.633 6.741 1.00 59.96 108 ASN A C 1
ATOM 825 O O . ASN A 1 108 ? -8.584 -4.246 6.781 1.00 57.97 108 ASN A O 1
ATOM 830 N N . GLY A 1 109 ? -10.235 -3.109 7.822 1.00 55.52 109 GLY A N 1
ATOM 831 C CA . GLY A 1 109 ? -9.705 -3.330 9.188 1.00 50.75 109 GLY A CA 1
ATOM 832 C C . GLY A 1 109 ? -8.414 -2.560 9.470 1.00 44.85 109 GLY A C 1
ATOM 833 O O . GLY A 1 109 ? -7.624 -2.942 10.344 1.00 44.88 109 GLY A O 1
ATOM 834 N N . GLY A 1 110 ? -8.200 -1.531 8.670 1.00 40.99 110 GLY A N 1
ATOM 835 C CA . GLY A 1 110 ? -7.051 -0.584 8.884 1.00 34.25 110 GLY A CA 1
ATOM 836 C C . GLY A 1 110 ? -7.569 0.747 9.382 1.00 33.03 110 GLY A C 1
ATOM 837 O O . GLY A 1 110 ? -8.572 0.838 10.074 1.00 32.86 110 GLY A O 1
ATOM 838 N N . SER A 1 111 ? -6.778 1.802 9.131 1.00 27.80 111 SER A N 1
ATOM 839 C CA . SER A 1 111 ? -7.067 3.128 9.640 1.00 25.29 111 SER A CA 1
ATOM 840 C C . SER A 1 111 ? -6.959 4.153 8.542 1.00 25.04 111 SER A C 1
ATOM 841 O O . SER A 1 111 ? -6.150 4.028 7.649 1.00 26.48 111 SER A O 1
ATOM 844 N N . ILE A 1 112 ? -7.744 5.198 8.689 1.00 27.23 112 ILE A N 1
ATOM 845 C CA . ILE A 1 112 ? -7.543 6.501 8.009 1.00 28.45 112 ILE A CA 1
ATOM 846 C C . ILE A 1 112 ? -7.125 7.492 9.063 1.00 28.54 112 ILE A C 1
ATOM 847 O O . ILE A 1 112 ? -7.811 7.687 10.044 1.00 31.77 112 ILE A O 1
ATOM 852 N N . GLY A 1 113 ? -5.990 8.113 8.833 1.00 27.86 113 GLY A N 1
ATOM 853 C CA . GLY A 1 113 ? -5.450 9.133 9.684 1.00 25.89 113 GLY A CA 1
ATOM 854 C C . GLY A 1 113 ? -5.481 10.504 9.034 1.00 25.63 113 GLY A C 1
ATOM 855 O O . GLY A 1 113 ? -5.529 10.673 7.793 1.00 29.29 113 GLY A O 1
ATOM 856 N N . LYS A 1 114 ? -5.491 11.472 9.897 1.00 22.35 114 LYS A N 1
ATOM 857 C CA . LYS A 1 114 ? -5.389 12.858 9.578 1.00 21.94 114 LYS A CA 1
ATOM 858 C C . LYS A 1 114 ? -4.214 13.395 10.408 1.00 20.93 114 LYS A C 1
ATOM 859 O O . LYS A 1 114 ? -4.250 13.311 11.640 1.00 21.44 114 LYS A O 1
ATOM 865 N N . LEU A 1 115 ? -3.185 13.774 9.651 1.00 21.06 115 LEU A N 1
ATOM 866 C CA . LEU A 1 115 ? -1.987 14.438 10.249 1.00 20.47 115 LEU A CA 1
ATOM 867 C C . LEU A 1 115 ? -2.182 15.944 10.069 1.00 20.99 115 LEU A C 1
ATOM 868 O O . LEU A 1 115 ? -2.256 16.441 8.920 1.00 20.77 115 LEU A O 1
ATOM 873 N N . THR A 1 116 ? -2.302 16.659 11.148 1.00 19.01 116 THR A N 1
ATOM 874 C CA . THR A 1 116 ? -2.404 18.111 11.183 1.00 20.85 116 THR A CA 1
ATOM 875 C C . THR A 1 116 ? -1.102 18.693 11.635 1.00 22.06 116 THR A C 1
ATOM 876 O O . THR A 1 116 ? -0.603 18.284 12.690 1.00 22.89 116 THR A O 1
ATOM 880 N N . LEU A 1 117 ? -0.590 19.648 10.887 1.00 20.90 117 LEU A N 1
ATOM 881 C CA . LEU A 1 117 ? 0.502 20.471 11.304 1.00 20.27 117 LEU A CA 1
ATOM 882 C C . LEU A 1 117 ? 0.064 21.895 11.488 1.00 20.03 117 LEU A C 1
ATOM 883 O O . LEU A 1 117 ? -0.461 22.496 10.554 1.00 22.44 117 LEU A O 1
ATOM 888 N N . LYS A 1 118 ? 0.293 22.471 12.676 1.00 19.46 118 LYS A N 1
ATOM 889 C CA . LYS A 1 118 ? -0.054 23.886 12.991 1.00 19.71 118 LYS A CA 1
ATOM 890 C C . LYS A 1 118 ? 1.206 24.622 13.229 1.00 19.49 118 LYS A C 1
ATOM 891 O O . LYS A 1 118 ? 1.905 24.279 14.215 1.00 19.58 118 LYS A O 1
ATOM 897 N N . TYR A 1 119 ? 1.603 25.451 12.260 1.00 19.52 119 TYR A N 1
ATOM 898 C CA . TYR A 1 119 ? 2.863 26.126 12.272 1.00 20.58 119 TYR A CA 1
ATOM 899 C C . TYR A 1 119 ? 2.610 27.518 12.871 1.00 22.02 119 TYR A C 1
ATOM 900 O O . TYR A 1 119 ? 1.978 28.359 12.220 1.00 22.71 119 TYR A O 1
ATOM 909 N N . HIS A 1 120 ? 3.082 27.759 14.128 1.00 22.85 120 HIS A N 1
ATOM 910 C CA . HIS A 1 120 ? 2.856 29.040 14.795 1.00 23.05 120 HIS A CA 1
ATOM 911 C C . HIS A 1 120 ? 4.026 29.959 14.524 1.00 25.18 120 HIS A C 1
ATOM 912 O O . HIS A 1 120 ? 5.204 29.585 14.775 1.00 24.90 120 HIS A O 1
ATOM 919 N N . THR A 1 121 ? 3.762 31.112 13.931 1.00 28.50 121 THR A N 1
ATOM 920 C CA . THR A 1 121 ? 4.829 32.056 13.654 1.00 31.74 121 THR A CA 1
ATOM 921 C C . THR A 1 121 ? 4.813 33.284 14.586 1.00 35.45 121 THR A C 1
ATOM 922 O O . THR A 1 121 ? 3.804 33.579 15.254 1.00 35.23 121 THR A O 1
ATOM 926 N N . LYS A 1 122 ? 5.949 33.954 14.633 1.00 39.75 122 LYS A N 1
ATOM 927 C CA . LYS A 1 122 ? 6.037 35.244 15.352 1.00 42.34 122 LYS A CA 1
ATOM 928 C C . LYS A 1 122 ? 5.466 36.362 14.505 1.00 40.64 122 LYS A C 1
ATOM 929 O O . LYS A 1 122 ? 5.845 36.587 13.355 1.00 42.60 122 LYS A O 1
ATOM 935 N N . GLY A 1 123 ? 4.473 37.037 15.073 1.00 45.41 123 GLY A N 1
ATOM 936 C CA . GLY A 1 123 ? 3.875 38.190 14.446 1.00 47.38 123 GLY A CA 1
ATOM 937 C C . GLY A 1 123 ? 3.281 37.928 13.091 1.00 48.47 123 GLY A C 1
ATOM 938 O O . GLY A 1 123 ? 2.407 37.038 12.913 1.00 48.90 123 GLY A O 1
ATOM 939 N N . ASP A 1 124 ? 3.730 38.710 12.110 1.00 51.41 124 ASP A N 1
ATOM 940 C CA . ASP A 1 124 ? 3.157 38.640 10.773 1.00 53.23 124 ASP A CA 1
ATOM 941 C C . ASP A 1 124 ? 3.952 37.705 9.853 1.00 50.30 124 ASP A C 1
ATOM 942 O O . ASP A 1 124 ? 3.621 37.586 8.697 1.00 48.43 124 ASP A O 1
ATOM 947 N N . ALA A 1 125 ? 5.006 37.057 10.355 1.00 46.10 125 ALA A N 1
ATOM 948 C CA . ALA A 1 125 ? 5.765 36.130 9.498 1.00 44.38 125 ALA A CA 1
ATOM 949 C C . ALA A 1 125 ? 4.892 34.917 9.016 1.00 41.81 125 ALA A C 1
ATOM 950 O O . ALA A 1 125 ? 3.917 34.514 9.657 1.00 37.98 125 ALA A O 1
ATOM 952 N N . LYS A 1 126 ? 5.262 34.351 7.886 1.00 38.06 126 LYS A N 1
ATOM 953 C CA . LYS A 1 126 ? 4.657 33.129 7.393 1.00 39.44 126 LYS A CA 1
ATOM 954 C C . LYS A 1 126 ? 5.660 31.985 7.484 1.00 33.97 126 LYS A C 1
ATOM 955 O O . LYS A 1 126 ? 6.850 32.224 7.630 1.00 34.51 126 LYS A O 1
ATOM 961 N N . PRO A 1 127 ? 5.190 30.724 7.407 1.00 30.05 127 PRO A N 1
ATOM 962 C CA . PRO A 1 127 ? 6.147 29.622 7.420 1.00 29.09 127 PRO A CA 1
ATOM 963 C C . PRO A 1 127 ? 7.050 29.600 6.171 1.00 30.58 127 PRO A C 1
ATOM 964 O O . PRO A 1 127 ? 6.592 29.781 5.059 1.00 31.61 127 PRO A O 1
ATOM 968 N N . ASP A 1 128 ? 8.348 29.382 6.366 1.00 27.47 128 ASP A N 1
ATOM 969 C CA . ASP A 1 128 ? 9.234 29.069 5.259 1.00 26.99 128 ASP A CA 1
ATOM 970 C C . ASP A 1 128 ? 8.809 27.790 4.574 1.00 26.95 128 ASP A C 1
ATOM 971 O O . ASP A 1 128 ? 8.469 26.770 5.265 1.00 22.85 128 ASP A O 1
ATOM 976 N N . GLU A 1 129 ? 8.840 27.789 3.238 1.00 27.31 129 GLU A N 1
ATOM 977 C CA . GLU A 1 129 ? 8.391 26.688 2.476 1.00 28.46 129 GLU A CA 1
ATOM 978 C C . GLU A 1 129 ? 9.163 25.380 2.757 1.00 25.35 129 GLU A C 1
ATOM 979 O O . GLU A 1 129 ? 8.585 24.330 2.878 1.00 23.45 129 GLU A O 1
ATOM 985 N N . GLU A 1 130 ? 10.494 25.487 2.852 1.00 24.01 130 GLU A N 1
ATOM 986 C CA . GLU A 1 130 ? 11.281 24.311 3.161 1.00 24.09 130 GLU A CA 1
ATOM 987 C C . GLU A 1 130 ? 11.098 23.885 4.633 1.00 22.10 130 GLU A C 1
ATOM 988 O O . GLU A 1 130 ? 11.099 22.671 4.903 1.00 21.09 130 GLU A O 1
ATOM 994 N N . GLU A 1 131 ? 10.874 24.807 5.517 1.00 21.31 131 GLU A N 1
ATOM 995 C CA . GLU A 1 131 ? 10.526 24.384 6.904 1.00 21.83 131 GLU A CA 1
ATOM 996 C C . GLU A 1 131 ? 9.240 23.626 6.980 1.00 21.88 131 GLU A C 1
ATOM 997 O O . GLU A 1 131 ? 9.158 22.636 7.782 1.00 20.35 131 GLU A O 1
ATOM 1003 N N . LEU A 1 132 ? 8.241 24.060 6.245 1.00 21.47 132 LEU A N 1
ATOM 1004 C CA A LEU A 1 132 ? 6.989 23.332 6.198 0.50 21.72 132 LEU A CA 1
ATOM 1005 C CA B LEU A 1 132 ? 6.948 23.320 6.165 0.50 22.33 132 LEU A CA 1
ATOM 1006 C C . LEU A 1 132 ? 7.154 21.923 5.623 1.00 21.63 132 LEU A C 1
ATOM 1007 O O . LEU A 1 132 ? 6.652 20.986 6.159 1.00 21.65 132 LEU A O 1
ATOM 1016 N N . LYS A 1 133 ? 7.941 21.807 4.576 1.00 20.78 133 LYS A N 1
ATOM 1017 C CA . LYS A 1 133 ? 8.236 20.515 3.948 1.00 20.26 133 LYS A CA 1
ATOM 1018 C C . LYS A 1 133 ? 8.928 19.584 4.967 1.00 19.40 133 LYS A C 1
ATOM 1019 O O . LYS A 1 133 ? 8.566 18.381 5.129 1.00 20.20 133 LYS A O 1
ATOM 1025 N N . LYS A 1 134 ? 9.899 20.156 5.672 1.00 18.86 134 LYS A N 1
ATOM 1026 C CA . LYS A 1 134 ? 10.610 19.365 6.649 1.00 19.21 134 LYS A CA 1
ATOM 1027 C C . LYS A 1 134 ? 9.652 18.924 7.745 1.00 20.30 134 LYS A C 1
ATOM 1028 O O . LYS A 1 134 ? 9.723 17.771 8.186 1.00 19.46 134 LYS A O 1
ATOM 1034 N N . GLY A 1 135 ? 8.798 19.818 8.210 1.00 19.28 135 GLY A N 1
ATOM 1035 C CA . GLY A 1 135 ? 7.866 19.483 9.283 1.00 20.37 135 GLY A CA 1
ATOM 1036 C C . GLY A 1 135 ? 6.923 18.449 8.922 1.00 18.45 135 GLY A C 1
ATOM 1037 O O . GLY A 1 135 ? 6.721 17.500 9.678 1.00 18.68 135 GLY A O 1
ATOM 1038 N N . LYS A 1 136 ? 6.333 18.557 7.736 1.00 18.72 136 LYS A N 1
ATOM 1039 C CA . LYS A 1 136 ? 5.432 17.456 7.282 1.00 19.38 136 LYS A CA 1
ATOM 1040 C C . LYS A 1 136 ? 6.160 16.093 7.205 1.00 20.81 136 LYS A C 1
ATOM 1041 O O . LYS A 1 136 ? 5.605 15.047 7.548 1.00 19.78 136 LYS A O 1
ATOM 1047 N N . ALA A 1 137 ? 7.371 16.091 6.681 1.00 19.89 137 ALA A N 1
ATOM 1048 C CA . ALA A 1 137 ? 8.138 14.858 6.568 1.00 21.28 137 ALA A CA 1
ATOM 1049 C C . ALA A 1 137 ? 8.397 14.282 7.929 1.00 20.68 137 ALA A C 1
ATOM 1050 O O . ALA A 1 137 ? 8.310 13.086 8.110 1.00 22.38 137 ALA A O 1
ATOM 1052 N N . LYS A 1 138 ? 8.728 15.084 8.907 1.00 20.88 138 LYS A N 1
ATOM 1053 C CA . LYS A 1 138 ? 8.968 14.597 10.258 1.00 21.44 138 LYS A CA 1
ATOM 1054 C C . LYS A 1 138 ? 7.737 14.000 10.855 1.00 20.76 138 LYS A C 1
ATOM 1055 O O . LYS A 1 138 ? 7.783 12.971 11.577 1.00 20.70 138 LYS A O 1
ATOM 1061 N N . GLY A 1 139 ? 6.586 14.661 10.675 1.00 19.19 139 GLY A N 1
ATOM 1062 C CA . GLY A 1 139 ? 5.358 14.185 11.211 1.00 20.98 139 GLY A CA 1
ATOM 1063 C C . GLY A 1 139 ? 4.960 12.841 10.634 1.00 21.88 139 GLY A C 1
ATOM 1064 O O . GLY A 1 139 ? 4.500 11.938 11.365 1.00 21.28 139 GLY A O 1
ATOM 1065 N N . GLU A 1 140 ? 5.079 12.716 9.344 1.00 20.26 140 GLU A N 1
ATOM 1066 C CA . GLU A 1 140 ? 4.731 11.450 8.679 1.00 20.65 140 GLU A CA 1
ATOM 1067 C C . GLU A 1 140 ? 5.738 10.355 9.051 1.00 21.03 140 GLU A C 1
ATOM 1068 O O . GLU A 1 140 ? 5.354 9.218 9.281 1.00 20.01 140 GLU A O 1
ATOM 1074 N N . GLY A 1 141 ? 7.016 10.730 9.146 1.00 20.26 141 GLY A N 1
ATOM 1075 C CA . GLY A 1 141 ? 8.086 9.781 9.595 1.00 21.22 141 GLY A CA 1
ATOM 1076 C C . GLY A 1 141 ? 7.787 9.228 10.951 1.00 19.95 141 GLY A C 1
ATOM 1077 O O . GLY A 1 141 ? 7.913 8.008 11.160 1.00 20.76 141 GLY A O 1
ATOM 1078 N N . LEU A 1 142 ? 7.336 10.064 11.901 1.00 19.58 142 LEU A N 1
ATOM 1079 C CA . LEU A 1 142 ? 7.038 9.539 13.227 1.00 20.06 142 LEU A CA 1
ATOM 1080 C C . LEU A 1 142 ? 5.856 8.621 13.187 1.00 21.14 142 LEU A C 1
ATOM 1081 O O . LEU A 1 142 ? 5.841 7.522 13.838 1.00 19.99 142 LEU A O 1
ATOM 1086 N N . PHE A 1 143 ? 4.826 8.969 12.411 1.00 19.36 143 PHE A N 1
ATOM 1087 C CA . PHE A 1 143 ? 3.719 8.110 12.295 1.00 20.15 143 PHE A CA 1
ATOM 1088 C C . PHE A 1 143 ? 4.146 6.740 11.745 1.00 20.75 143 PHE A C 1
ATOM 1089 O O . PHE A 1 143 ? 3.697 5.679 12.272 1.00 18.46 143 PHE A O 1
ATOM 1097 N N . ARG A 1 144 ? 5.038 6.769 10.750 1.00 18.60 144 ARG A N 1
ATOM 1098 C CA . ARG A 1 144 ? 5.465 5.518 10.117 1.00 19.04 144 ARG A CA 1
ATOM 1099 C C . ARG A 1 144 ? 6.405 4.721 11.043 1.00 19.02 144 ARG A C 1
ATOM 1100 O O . ARG A 1 144 ? 6.435 3.497 10.981 1.00 20.25 144 ARG A O 1
ATOM 1108 N N . ALA A 1 145 ? 7.068 5.367 11.971 1.00 19.42 145 ALA A N 1
ATOM 1109 C CA . ALA A 1 145 ? 7.878 4.670 12.978 1.00 19.00 145 ALA A CA 1
ATOM 1110 C C . ALA A 1 145 ? 6.950 3.873 13.931 1.00 20.43 145 ALA A C 1
ATOM 1111 O O . ALA A 1 145 ? 7.197 2.697 14.268 1.00 20.77 145 ALA A O 1
ATOM 1113 N N . ILE A 1 146 ? 5.893 4.514 14.423 1.00 20.10 146 ILE A N 1
ATOM 1114 C CA . ILE A 1 146 ? 4.934 3.910 15.322 1.00 21.78 146 ILE A CA 1
ATOM 1115 C C . ILE A 1 146 ? 4.236 2.770 14.596 1.00 22.33 146 ILE A C 1
ATOM 1116 O O . ILE A 1 146 ? 4.161 1.637 15.122 1.00 22.79 146 ILE A O 1
ATOM 1121 N N . GLU A 1 147 ? 3.739 3.007 13.405 1.00 21.06 147 GLU A N 1
ATOM 1122 C CA . GLU A 1 147 ? 3.162 1.981 12.602 1.00 21.57 147 GLU A CA 1
ATOM 1123 C C . GLU A 1 147 ? 4.124 0.801 12.328 1.00 22.65 147 GLU A C 1
ATOM 1124 O O . GLU A 1 147 ? 3.704 -0.375 12.434 1.00 26.57 147 GLU A O 1
ATOM 1130 N N . GLY A 1 148 ? 5.344 1.094 11.921 1.00 22.00 148 GLY A N 1
ATOM 1131 C CA . GLY A 1 148 ? 6.402 0.107 11.677 1.00 20.90 148 GLY A CA 1
ATOM 1132 C C . GLY A 1 148 ? 6.651 -0.805 12.848 1.00 21.39 148 GLY A C 1
ATOM 1133 O O . GLY A 1 148 ? 6.751 -2.052 12.704 1.00 23.83 148 GLY A O 1
ATOM 1134 N N . TYR A 1 149 ? 6.630 -0.204 14.018 1.00 20.36 149 TYR A N 1
ATOM 1135 C CA . TYR A 1 149 ? 6.824 -0.946 15.253 1.00 21.65 149 TYR A CA 1
ATOM 1136 C C . TYR A 1 149 ? 5.720 -1.915 15.447 1.00 24.07 149 TYR A C 1
ATOM 1137 O O . TYR A 1 149 ? 5.974 -3.090 15.767 1.00 24.53 149 TYR A O 1
ATOM 1146 N N . VAL A 1 150 ? 4.503 -1.482 15.217 1.00 22.79 150 VAL A N 1
ATOM 1147 C CA . VAL A 1 150 ? 3.327 -2.378 15.473 1.00 26.55 150 VAL A CA 1
ATOM 1148 C C . VAL A 1 150 ? 3.373 -3.492 14.422 1.00 28.50 150 VAL A C 1
ATOM 1149 O O . VAL A 1 150 ? 3.097 -4.685 14.713 1.00 30.52 150 VAL A O 1
ATOM 1153 N N . LEU A 1 151 ? 3.747 -3.159 13.191 1.00 29.06 151 LEU A N 1
ATOM 1154 C CA . LEU A 1 151 ? 3.794 -4.184 12.126 1.00 32.00 151 LEU A CA 1
ATOM 1155 C C . LEU A 1 151 ? 4.945 -5.212 12.366 1.00 31.70 151 LEU A C 1
ATOM 1156 O O . LEU A 1 151 ? 4.818 -6.405 12.008 1.00 34.23 151 LEU A O 1
ATOM 1161 N N . ALA A 1 152 ? 6.018 -4.784 12.970 1.00 31.21 152 ALA A N 1
ATOM 1162 C CA . ALA A 1 152 ? 7.142 -5.674 13.250 1.00 30.54 152 ALA A CA 1
ATOM 1163 C C . ALA A 1 152 ? 6.972 -6.476 14.579 1.00 31.87 152 ALA A C 1
ATOM 1164 O O . ALA A 1 152 ? 7.724 -7.451 14.783 1.00 32.32 152 ALA A O 1
ATOM 1166 N N . ASN A 1 153 ? 6.054 -6.053 15.464 1.00 28.47 153 ASN A N 1
ATOM 1167 C CA . ASN A 1 153 ? 5.888 -6.641 16.817 1.00 28.33 153 ASN A CA 1
ATOM 1168 C C . ASN A 1 153 ? 4.404 -6.898 17.057 1.00 31.62 153 ASN A C 1
ATOM 1169 O O . ASN A 1 153 ? 3.870 -6.379 18.027 1.00 32.38 153 ASN A O 1
ATOM 1174 N N . PRO A 1 154 ? 3.783 -7.725 16.197 1.00 34.80 154 PRO A N 1
ATOM 1175 C CA . PRO A 1 154 ? 2.346 -7.928 16.183 1.00 38.41 154 PRO A CA 1
ATOM 1176 C C . PRO A 1 154 ? 1.755 -8.395 17.523 1.00 41.22 154 PRO A C 1
ATOM 1177 O O . PRO A 1 154 ? 0.601 -8.075 17.859 1.00 44.59 154 PRO A O 1
ATOM 1181 N N . THR A 1 155 ? 2.526 -9.174 18.263 1.00 43.34 155 THR A N 1
ATOM 1182 C CA . THR A 1 155 ? 2.022 -9.718 19.523 1.00 41.62 155 THR A CA 1
ATOM 1183 C C . THR A 1 155 ? 1.864 -8.654 20.594 1.00 41.25 155 THR A C 1
ATOM 1184 O O . THR A 1 155 ? 1.259 -8.909 21.617 1.00 44.57 155 THR A O 1
ATOM 1188 N N . GLN A 1 156 ? 2.426 -7.452 20.391 1.00 40.47 156 GLN A N 1
ATOM 1189 C CA . GLN A 1 156 ? 2.545 -6.482 21.479 1.00 38.17 156 GLN A CA 1
ATOM 1190 C C . GLN A 1 156 ? 1.344 -5.527 21.610 1.00 38.32 156 GLN A C 1
ATOM 1191 O O . GLN A 1 156 ? 1.312 -4.740 22.537 1.00 44.08 156 GLN A O 1
ATOM 1197 N N . TYR A 1 157 ? 0.446 -5.537 20.637 1.00 42.87 157 TYR A N 1
ATOM 1198 C CA . TYR A 1 157 ? -0.627 -4.520 20.513 1.00 46.06 157 TYR A CA 1
ATOM 1199 C C . TYR A 1 157 ? -2.003 -5.148 20.215 1.00 48.33 157 TYR A C 1
ATOM 1200 O O . TYR A 1 157 ? -3.048 -4.541 20.537 1.00 44.94 157 TYR A O 1
ATOM 1210 N N . GLY B 1 2 ? 9.010 -32.625 0.682 1.00 29.52 2 GLY B N 1
ATOM 1211 C CA . GLY B 1 2 ? 8.509 -32.061 -0.568 1.00 28.65 2 GLY B CA 1
ATOM 1212 C C . GLY B 1 2 ? 8.478 -30.551 -0.524 1.00 29.85 2 GLY B C 1
ATOM 1213 O O . GLY B 1 2 ? 8.599 -29.992 0.564 1.00 31.10 2 GLY B O 1
ATOM 1214 N N . VAL B 1 3 ? 8.508 -29.899 -1.672 1.00 25.29 3 VAL B N 1
ATOM 1215 C CA . VAL B 1 3 ? 8.562 -28.460 -1.772 1.00 26.88 3 VAL B CA 1
ATOM 1216 C C . VAL B 1 3 ? 7.225 -27.912 -2.260 1.00 26.42 3 VAL B C 1
ATOM 1217 O O . VAL B 1 3 ? 6.667 -28.454 -3.244 1.00 26.38 3 VAL B O 1
ATOM 1221 N N . PHE B 1 4 ? 6.694 -26.906 -1.573 1.00 23.00 4 PHE B N 1
ATOM 1222 C CA . PHE B 1 4 ? 5.440 -26.258 -1.802 1.00 24.91 4 PHE B CA 1
ATOM 1223 C C . PHE B 1 4 ? 5.734 -24.771 -1.903 1.00 23.87 4 PHE B C 1
ATOM 1224 O O . PHE B 1 4 ? 6.302 -24.172 -0.948 1.00 20.97 4 PHE B O 1
ATOM 1232 N N . THR B 1 5 ? 5.365 -24.126 -3.010 1.00 22.69 5 THR B N 1
ATOM 1233 C CA . THR B 1 5 ? 5.644 -22.734 -3.197 1.00 22.28 5 THR B CA 1
ATOM 1234 C C . THR B 1 5 ? 4.429 -21.855 -3.472 1.00 24.35 5 THR B C 1
ATOM 1235 O O . THR B 1 5 ? 3.452 -22.311 -4.129 1.00 24.64 5 THR B O 1
ATOM 1239 N N . PHE B 1 6 ? 4.515 -20.607 -3.020 1.00 22.70 6 PHE B N 1
ATOM 1240 C CA . PHE B 1 6 ? 3.441 -19.668 -3.090 1.00 23.69 6 PHE B CA 1
ATOM 1241 C C . PHE B 1 6 ? 3.953 -18.274 -3.450 1.00 25.22 6 PHE B C 1
ATOM 1242 O O . PHE B 1 6 ? 4.890 -17.800 -2.832 1.00 25.84 6 PHE B O 1
ATOM 1250 N N . GLU B 1 7 ? 3.301 -17.565 -4.367 1.00 24.28 7 GLU B N 1
ATOM 1251 C CA . GLU B 1 7 ? 3.586 -16.169 -4.730 1.00 24.24 7 GLU B CA 1
ATOM 1252 C C . GLU B 1 7 ? 2.514 -15.183 -4.285 1.00 25.61 7 GLU B C 1
ATOM 1253 O O . GLU B 1 7 ? 1.285 -15.459 -4.336 1.00 28.21 7 GLU B O 1
ATOM 1259 N N . ASP B 1 8 ? 2.959 -1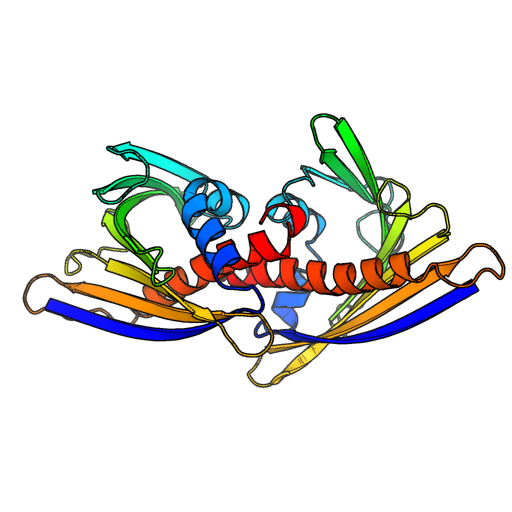4.012 -3.906 1.00 26.54 8 ASP B N 1
ATOM 1260 C CA . ASP B 1 8 ? 2.110 -12.879 -3.644 1.00 28.93 8 ASP B CA 1
ATOM 1261 C C . ASP B 1 8 ? 2.832 -11.633 -4.061 1.00 29.01 8 ASP B C 1
ATOM 1262 O O . ASP B 1 8 ? 4.050 -11.670 -4.397 1.00 25.20 8 ASP B O 1
ATOM 1267 N N . GLU B 1 9 ? 2.064 -10.566 -4.178 1.00 30.15 9 GLU B N 1
ATOM 1268 C CA . GLU B 1 9 ? 2.581 -9.267 -4.496 1.00 32.47 9 GLU B CA 1
ATOM 1269 C C . GLU B 1 9 ? 2.073 -8.252 -3.465 1.00 32.53 9 GLU B C 1
ATOM 1270 O O . GLU B 1 9 ? 0.869 -8.245 -3.083 1.00 38.14 9 GLU B O 1
ATOM 1276 N N . ILE B 1 10 ? 2.945 -7.346 -3.130 1.00 32.86 10 ILE B N 1
ATOM 1277 C CA . ILE B 1 10 ? 2.671 -6.336 -2.151 1.00 33.19 10 ILE B CA 1
ATOM 1278 C C . ILE B 1 10 ? 3.208 -5.014 -2.642 1.00 31.77 10 ILE B C 1
ATOM 1279 O O . ILE B 1 10 ? 4.318 -4.952 -3.189 1.00 34.80 10 ILE B O 1
ATOM 1284 N N . THR B 1 11 ? 2.509 -3.930 -2.400 1.00 30.58 11 THR B N 1
ATOM 1285 C CA . THR B 1 11 ? 2.956 -2.647 -2.927 1.00 30.56 11 THR B CA 1
ATOM 1286 C C . THR B 1 11 ? 3.570 -1.808 -1.780 1.00 27.10 11 THR B C 1
ATOM 1287 O O . THR B 1 11 ? 3.253 -1.998 -0.656 1.00 31.03 11 THR B O 1
ATOM 1291 N N . SER B 1 12 ? 4.475 -0.975 -2.174 1.00 28.27 12 SER B N 1
ATOM 1292 C CA . SER B 1 12 ? 5.176 -0.029 -1.341 1.00 27.97 12 SER B CA 1
ATOM 1293 C C . SER B 1 12 ? 5.272 1.316 -2.039 1.00 27.15 12 SER B C 1
ATOM 1294 O O . SER B 1 12 ? 5.465 1.419 -3.239 1.00 28.28 12 SER B O 1
ATOM 1297 N N . THR B 1 13 ? 5.227 2.385 -1.235 1.00 30.14 13 THR B N 1
ATOM 1298 C CA . THR B 1 13 ? 5.518 3.726 -1.684 1.00 29.59 13 THR B CA 1
ATOM 1299 C C . THR B 1 13 ? 7.020 4.025 -1.812 1.00 28.78 13 THR B C 1
ATOM 1300 O O . THR B 1 13 ? 7.420 4.978 -2.396 1.00 32.24 13 THR B O 1
ATOM 1304 N N . VAL B 1 14 ? 7.853 3.136 -1.271 1.00 28.84 14 VAL B N 1
ATOM 1305 C CA . VAL B 1 14 ? 9.291 3.296 -1.371 1.00 24.83 14 VAL B CA 1
ATOM 1306 C C . VAL B 1 14 ? 9.792 2.804 -2.718 1.00 27.01 14 VAL B C 1
ATOM 1307 O O . VAL B 1 14 ? 9.400 1.731 -3.092 1.00 25.62 14 VAL B O 1
ATOM 1311 N N . PRO B 1 15 ? 10.685 3.585 -3.388 1.00 28.91 15 PRO B N 1
ATOM 1312 C CA . PRO B 1 15 ? 11.217 3.162 -4.665 1.00 32.51 15 PRO B CA 1
ATOM 1313 C C . PRO B 1 15 ? 12.142 1.960 -4.528 1.00 30.79 15 PRO B C 1
ATOM 1314 O O . PRO B 1 15 ? 12.717 1.760 -3.416 1.00 28.23 15 PRO B O 1
ATOM 1318 N N . PRO B 1 16 ? 12.270 1.158 -5.585 1.00 29.88 16 PRO B N 1
ATOM 1319 C CA . PRO B 1 16 ? 12.889 -0.149 -5.386 1.00 29.48 16 PRO B CA 1
ATOM 1320 C C . PRO B 1 16 ? 14.361 -0.106 -5.017 1.00 30.60 16 PRO B C 1
ATOM 1321 O O . PRO B 1 16 ? 14.752 -0.972 -4.257 1.00 28.91 16 PRO B O 1
ATOM 1325 N N . ALA B 1 17 ? 15.146 0.864 -5.480 1.00 33.28 17 ALA B N 1
ATOM 1326 C CA . ALA B 1 17 ? 16.573 0.891 -5.104 1.00 36.80 17 ALA B CA 1
ATOM 1327 C C . ALA B 1 17 ? 16.774 1.140 -3.591 1.00 35.86 17 ALA B C 1
ATOM 1328 O O . ALA B 1 17 ? 17.648 0.544 -2.979 1.00 34.74 17 ALA B O 1
ATOM 1330 N N . LYS B 1 18 ? 15.935 1.987 -3.015 1.00 38.92 18 LYS B N 1
ATOM 1331 C CA . LYS B 1 18 ? 16.017 2.289 -1.575 1.00 38.67 18 LYS B CA 1
ATOM 1332 C C . LYS B 1 18 ? 15.566 1.125 -0.760 1.00 31.10 18 LYS B C 1
ATOM 1333 O O . LYS B 1 18 ? 16.152 0.682 0.251 1.00 29.69 18 LYS B O 1
ATOM 1339 N N . LEU B 1 19 ? 14.483 0.549 -1.199 1.00 28.93 19 LEU B N 1
ATOM 1340 C CA . LEU B 1 19 ? 13.938 -0.548 -0.534 1.00 25.83 19 LEU B CA 1
ATOM 1341 C C . LEU B 1 19 ? 14.838 -1.752 -0.581 1.00 27.51 19 LEU B C 1
ATOM 1342 O O . LEU B 1 19 ? 15.071 -2.420 0.381 1.00 26.64 19 LEU B O 1
ATOM 1347 N N . TYR B 1 20 ? 15.490 -1.992 -1.729 1.00 25.22 20 TYR B N 1
ATOM 1348 C CA . TYR B 1 20 ? 16.421 -3.058 -1.857 1.00 25.09 20 TYR B CA 1
ATOM 1349 C C . TYR B 1 20 ? 17.715 -2.846 -1.000 1.00 23.72 20 TYR B C 1
ATOM 1350 O O . TYR B 1 20 ? 18.209 -3.775 -0.396 1.00 24.91 20 TYR B O 1
ATOM 1359 N N . ASN B 1 21 ? 18.154 -1.615 -0.891 1.00 27.99 21 ASN B N 1
ATOM 1360 C CA . ASN B 1 21 ? 19.286 -1.331 -0.022 1.00 29.65 21 ASN B CA 1
ATOM 1361 C C . ASN B 1 21 ? 18.992 -1.708 1.417 1.00 28.41 21 ASN B C 1
ATOM 1362 O O . ASN B 1 21 ? 19.827 -2.311 2.102 1.00 27.61 21 ASN B O 1
ATOM 1367 N N . ALA B 1 22 ? 17.756 -1.464 1.848 1.00 26.66 22 ALA B N 1
ATOM 1368 C CA . ALA B 1 22 ? 17.368 -1.809 3.182 1.00 22.48 22 ALA B CA 1
ATOM 1369 C C . ALA B 1 22 ? 17.237 -3.312 3.385 1.00 22.93 22 ALA B C 1
ATOM 1370 O O . ALA B 1 22 ? 17.621 -3.894 4.395 1.00 23.88 22 ALA B O 1
ATOM 1372 N N . MET B 1 23 ? 16.728 -4.016 2.336 1.00 23.37 23 MET B N 1
ATOM 1373 C CA A MET B 1 23 ? 16.631 -5.464 2.371 0.50 23.07 23 MET B CA 1
ATOM 1374 C CA B MET B 1 23 ? 16.610 -5.446 2.389 0.50 24.70 23 MET B CA 1
ATOM 1375 C C . MET B 1 23 ? 17.994 -6.135 2.598 1.00 26.00 23 MET B C 1
ATOM 1376 O O . MET B 1 23 ? 18.090 -7.086 3.399 1.00 25.95 23 MET B O 1
ATOM 1385 N N . LYS B 1 24 ? 19.026 -5.597 1.950 1.00 26.29 24 LYS B N 1
ATOM 1386 C CA . LYS B 1 24 ? 20.407 -6.098 2.038 1.00 28.57 24 LYS B CA 1
ATOM 1387 C C . LYS B 1 24 ? 21.018 -5.785 3.418 1.00 29.39 24 LYS B C 1
ATOM 1388 O O . LYS B 1 24 ? 22.011 -6.397 3.778 1.00 29.03 24 LYS B O 1
ATOM 1394 N N . ASP B 1 25 ? 20.397 -4.879 4.155 1.00 24.90 25 ASP B N 1
ATOM 1395 C CA . ASP B 1 25 ? 20.941 -4.376 5.444 1.00 26.67 25 ASP B CA 1
ATOM 1396 C C . ASP B 1 25 ? 20.115 -4.984 6.563 1.00 28.25 25 ASP B C 1
ATOM 1397 O O . ASP B 1 25 ? 20.055 -4.445 7.661 1.00 24.85 25 ASP B O 1
ATOM 1402 N N . ALA B 1 26 ? 19.486 -6.102 6.331 1.00 26.65 26 ALA B N 1
ATOM 1403 C CA . ALA B 1 26 ? 18.627 -6.635 7.394 1.00 28.97 26 ALA B CA 1
ATOM 1404 C C . ALA B 1 26 ? 19.300 -6.961 8.691 1.00 26.29 26 ALA B C 1
ATOM 1405 O O . ALA B 1 26 ? 18.649 -6.875 9.783 1.00 26.20 26 ALA B O 1
ATOM 1407 N N . ASP B 1 27 ? 20.602 -7.281 8.665 1.00 25.97 27 ASP B N 1
ATOM 1408 C CA . ASP B 1 27 ? 21.290 -7.682 9.867 1.00 24.53 27 ASP B CA 1
ATOM 1409 C C . ASP B 1 27 ? 21.310 -6.431 10.836 1.00 24.94 27 ASP B C 1
ATOM 1410 O O . ASP B 1 27 ? 21.367 -6.616 12.009 1.00 24.43 27 ASP B O 1
ATOM 1415 N N . SER B 1 28 ? 21.452 -5.243 10.276 1.00 22.46 28 SER B N 1
ATOM 1416 C CA . SER B 1 28 ? 21.381 -4.018 11.088 1.00 23.59 28 SER B CA 1
ATOM 1417 C C . SER B 1 28 ? 19.914 -3.633 11.435 1.00 21.46 28 SER B C 1
ATOM 1418 O O . SER B 1 28 ? 19.650 -3.170 12.535 1.00 23.28 28 SER B O 1
ATOM 1421 N N . ILE B 1 29 ? 19.007 -3.691 10.446 1.00 21.46 29 ILE B N 1
ATOM 1422 C CA . ILE B 1 29 ? 17.668 -3.202 10.651 1.00 20.34 29 ILE B CA 1
ATOM 1423 C C . ILE B 1 29 ? 16.850 -4.071 11.639 1.00 20.74 29 ILE B C 1
ATOM 1424 O O . ILE B 1 29 ? 16.085 -3.548 12.407 1.00 22.84 29 ILE B O 1
ATOM 1429 N N . THR B 1 30 ? 16.966 -5.367 11.467 1.00 23.55 30 THR B N 1
ATOM 1430 C CA . THR B 1 30 ? 16.060 -6.270 12.128 1.00 21.92 30 THR B CA 1
ATOM 1431 C C . THR B 1 30 ? 16.072 -6.123 13.701 1.00 21.66 30 THR B C 1
ATOM 1432 O O . THR B 1 30 ? 15.038 -6.090 14.318 1.00 21.98 30 THR B O 1
ATOM 1436 N N . PRO B 1 31 ? 17.270 -6.018 14.322 1.00 19.90 31 PRO B N 1
ATOM 1437 C CA . PRO B 1 31 ? 17.305 -5.754 15.749 1.00 20.44 31 PRO B CA 1
ATOM 1438 C C . PRO B 1 31 ? 16.746 -4.431 16.188 1.00 20.70 31 PRO B C 1
ATOM 1439 O O . PRO B 1 31 ? 16.252 -4.315 17.358 1.00 22.89 31 PRO B O 1
ATOM 1443 N N . LYS B 1 32 ? 16.711 -3.446 15.289 1.00 22.16 32 LYS B N 1
ATOM 1444 C CA . LYS B 1 32 ? 16.167 -2.114 15.620 1.00 24.74 32 LYS B CA 1
ATOM 1445 C C . LYS B 1 32 ? 14.614 -2.108 15.642 1.00 24.75 32 LYS B C 1
ATOM 1446 O O . LYS B 1 32 ? 14.012 -1.449 16.449 1.00 30.75 32 LYS B O 1
ATOM 1452 N N . ILE B 1 33 ? 14.019 -2.883 14.755 1.00 24.58 33 ILE B N 1
ATOM 1453 C CA . ILE B 1 33 ? 12.574 -2.852 14.563 1.00 28.33 33 ILE B CA 1
ATOM 1454 C C . ILE B 1 33 ? 11.830 -3.991 15.320 1.00 23.13 33 ILE B C 1
ATOM 1455 O O . ILE B 1 33 ? 10.792 -3.765 15.774 1.00 23.63 33 ILE B O 1
ATOM 1460 N N . ILE B 1 34 ? 12.391 -5.191 15.348 1.00 23.50 34 ILE B N 1
ATOM 1461 C CA . ILE B 1 34 ? 11.782 -6.285 16.081 1.00 24.26 34 ILE B CA 1
ATOM 1462 C C . ILE B 1 34 ? 12.346 -6.305 17.510 1.00 21.91 34 ILE B C 1
ATOM 1463 O O . ILE B 1 34 ? 13.517 -6.547 17.697 1.00 21.60 34 ILE B O 1
ATOM 1468 N N . ASP B 1 35 ? 11.513 -6.098 18.470 1.00 22.27 35 ASP B N 1
ATOM 1469 C CA . ASP B 1 35 ? 11.913 -5.913 19.827 1.00 24.18 35 ASP B CA 1
ATOM 1470 C C . ASP B 1 35 ? 12.731 -7.040 20.343 1.00 24.50 35 ASP B C 1
ATOM 1471 O O . ASP B 1 35 ? 13.864 -6.810 20.881 1.00 24.17 35 ASP B O 1
ATOM 1476 N N . ASP B 1 36 ? 12.232 -8.252 20.184 1.00 23.50 36 ASP B N 1
ATOM 1477 C CA . ASP B 1 36 ? 12.914 -9.414 20.760 1.00 26.11 36 ASP B CA 1
ATOM 1478 C C . ASP B 1 36 ? 14.240 -9.854 20.070 1.00 22.83 36 ASP B C 1
ATOM 1479 O O . ASP B 1 36 ? 15.047 -10.530 20.710 1.00 22.01 36 ASP B O 1
ATOM 1484 N N . VAL B 1 37 ? 14.466 -9.414 18.827 1.00 20.94 37 VAL B N 1
ATOM 1485 C CA . VAL B 1 37 ? 15.675 -9.692 18.167 1.00 20.51 37 VAL B CA 1
ATOM 1486 C C . VAL B 1 37 ? 16.706 -8.746 18.638 1.00 20.83 37 VAL B C 1
ATOM 1487 O O . VAL B 1 37 ? 16.494 -7.549 18.548 1.00 19.51 37 VAL B O 1
ATOM 1491 N N . LYS B 1 38 ? 17.746 -9.240 19.279 1.00 20.01 38 LYS B N 1
ATOM 1492 C CA . LYS B 1 38 ? 18.800 -8.420 19.912 1.00 20.64 38 LYS B CA 1
ATOM 1493 C C . LYS B 1 38 ? 20.027 -8.146 19.063 1.00 21.81 38 LYS B C 1
ATOM 1494 O O . LYS B 1 38 ? 20.677 -7.108 19.163 1.00 22.96 38 LYS B O 1
ATOM 1500 N N . SER B 1 39 ? 20.386 -9.109 18.224 1.00 19.43 39 SER B N 1
ATOM 1501 C CA . SER B 1 39 ? 21.568 -9.010 17.390 1.00 20.82 39 SER B CA 1
ATOM 1502 C C . SER B 1 39 ? 21.537 -10.086 16.315 1.00 21.51 39 SER B C 1
ATOM 1503 O O . SER B 1 39 ? 20.760 -10.988 16.375 1.00 19.91 39 SER B O 1
ATOM 1506 N N . VAL B 1 40 ? 22.290 -9.837 15.262 1.00 23.07 40 VAL B N 1
ATOM 1507 C CA . VAL B 1 40 ? 22.464 -10.802 14.159 1.00 22.91 40 VAL B CA 1
ATOM 1508 C C . VAL B 1 40 ? 23.971 -11.004 14.009 1.00 23.36 40 VAL B C 1
ATOM 1509 O O . VAL B 1 40 ? 24.783 -10.032 14.009 1.00 29.53 40 VAL B O 1
ATOM 1513 N N . GLU B 1 41 ? 24.406 -12.261 14.016 1.00 23.50 41 GLU B N 1
ATOM 1514 C CA . GLU B 1 41 ? 25.830 -12.619 13.987 1.00 24.24 41 GLU B CA 1
ATOM 1515 C C . GLU B 1 41 ? 26.039 -13.499 12.721 1.00 22.42 41 GLU B C 1
ATOM 1516 O O . GLU B 1 41 ? 25.260 -14.361 12.463 1.00 21.70 41 GLU B O 1
ATOM 1522 N N . ILE B 1 42 ? 27.052 -13.191 11.944 1.00 23.66 42 ILE B N 1
ATOM 1523 C CA . ILE B 1 42 ? 27.418 -14.104 10.876 1.00 22.49 42 ILE B CA 1
ATOM 1524 C C . ILE B 1 42 ? 28.147 -15.271 11.472 1.00 23.67 42 ILE B C 1
ATOM 1525 O O . ILE B 1 42 ? 29.173 -15.064 12.175 1.00 25.38 42 ILE B O 1
ATOM 1530 N N . VAL B 1 43 ? 27.713 -16.482 11.194 1.00 22.66 43 VAL B N 1
ATOM 1531 C CA . VAL B 1 43 ? 28.243 -17.758 11.724 1.00 24.42 43 VAL B CA 1
ATOM 1532 C C . VAL B 1 43 ? 29.279 -18.316 10.720 1.00 28.53 43 VAL B C 1
ATOM 1533 O O . VAL B 1 43 ? 30.375 -18.715 11.093 1.00 29.28 43 VAL B O 1
ATOM 1537 N N . GLU B 1 44 ? 28.973 -18.292 9.429 1.00 24.42 44 GLU B N 1
ATOM 1538 C CA . GLU B 1 44 ? 29.856 -18.773 8.386 1.00 27.09 44 GLU B CA 1
ATOM 1539 C C . GLU B 1 44 ? 29.604 -17.957 7.130 1.00 25.36 44 GLU B C 1
ATOM 1540 O O . GLU B 1 44 ? 28.441 -17.584 6.814 1.00 22.14 44 GLU B O 1
ATOM 1546 N N . GLY B 1 45 ? 30.677 -17.631 6.395 1.00 25.51 45 GLY B N 1
ATOM 1547 C CA . GLY B 1 45 ? 30.498 -16.893 5.186 1.00 25.43 45 GLY B CA 1
ATOM 1548 C C . GLY B 1 45 ? 30.802 -15.408 5.338 1.00 26.38 45 GLY B C 1
ATOM 1549 O O . GLY B 1 45 ? 31.035 -14.874 6.430 1.00 28.01 45 GLY B O 1
ATOM 1550 N N . ASN B 1 46 ? 30.735 -14.707 4.222 1.00 30.80 46 ASN B N 1
ATOM 1551 C CA . ASN B 1 46 ? 31.119 -13.298 4.171 1.00 34.18 46 ASN B CA 1
ATOM 1552 C C . ASN B 1 46 ? 29.962 -12.345 4.029 1.00 33.94 46 ASN B C 1
ATOM 1553 O O . ASN B 1 46 ? 30.178 -11.155 3.902 1.00 37.82 46 ASN B O 1
ATOM 1558 N N . GLY B 1 47 ? 28.713 -12.826 4.058 1.00 28.88 47 GLY B N 1
ATOM 1559 C CA . GLY B 1 47 ? 27.589 -11.992 3.781 1.00 28.10 47 GLY B CA 1
ATOM 1560 C C . GLY B 1 47 ? 26.793 -12.368 2.552 1.00 28.23 47 GLY B C 1
ATOM 1561 O O . GLY B 1 47 ? 25.590 -12.143 2.486 1.00 28.91 47 GLY B O 1
ATOM 1562 N N . GLY B 1 48 ? 27.474 -12.889 1.550 1.00 27.51 48 GLY B N 1
ATOM 1563 C CA . GLY B 1 48 ? 26.795 -13.300 0.334 1.00 26.00 48 GLY B CA 1
ATOM 1564 C C . GLY B 1 48 ? 26.083 -14.632 0.368 1.00 22.52 48 GLY B C 1
ATOM 1565 O O . GLY B 1 48 ? 25.938 -15.254 1.405 1.00 20.50 48 GLY B O 1
ATOM 1566 N N . PRO B 1 49 ? 25.593 -15.080 -0.789 1.00 22.32 49 PRO B N 1
ATOM 1567 C CA . PRO B 1 49 ? 24.982 -16.405 -0.865 1.00 22.80 49 PRO B CA 1
ATOM 1568 C C . PRO B 1 49 ? 25.794 -17.495 -0.174 1.00 20.64 49 PRO B C 1
ATOM 1569 O O . PRO B 1 49 ? 27.051 -17.491 -0.333 1.00 22.17 49 PRO B O 1
ATOM 1573 N N . GLY B 1 50 ? 25.093 -18.334 0.574 1.00 21.35 50 GLY B N 1
ATOM 1574 C CA . GLY B 1 50 ? 25.622 -19.417 1.364 1.00 19.91 50 GLY B CA 1
ATOM 1575 C C . GLY B 1 50 ? 25.907 -19.045 2.781 1.00 20.53 50 GLY B C 1
ATOM 1576 O O . GLY B 1 50 ? 26.158 -19.900 3.588 1.00 20.88 50 GLY B O 1
ATOM 1577 N N . THR B 1 51 ? 25.858 -17.743 3.077 1.00 19.87 51 THR B N 1
ATOM 1578 C CA . THR B 1 51 ? 26.203 -17.283 4.441 1.00 18.79 51 THR B CA 1
ATOM 1579 C C . THR B 1 51 ? 25.119 -17.779 5.397 1.00 18.94 51 THR B C 1
ATOM 1580 O O . THR B 1 51 ? 23.937 -17.715 5.107 1.00 17.23 51 THR B O 1
ATOM 1584 N N . ILE B 1 52 ? 25.584 -18.245 6.571 1.00 18.66 52 ILE B N 1
ATOM 1585 C CA A ILE B 1 52 ? 24.723 -18.625 7.662 0.50 18.23 52 ILE B CA 1
ATOM 1586 C CA B ILE B 1 52 ? 24.702 -18.622 7.655 0.50 18.07 52 ILE B CA 1
ATOM 1587 C C . ILE B 1 52 ? 24.797 -17.525 8.709 1.00 17.81 52 ILE B C 1
ATOM 1588 O O . ILE B 1 52 ? 25.895 -17.125 9.143 1.00 17.44 52 ILE B O 1
ATOM 1597 N N . LYS B 1 53 ? 23.649 -17.079 9.184 1.00 17.09 53 LYS B N 1
ATOM 1598 C CA . LYS B 1 53 ? 23.545 -16.065 10.193 1.00 17.14 53 LYS B CA 1
ATOM 1599 C C . LYS B 1 53 ? 22.724 -16.560 11.327 1.00 16.21 53 LYS B C 1
ATOM 1600 O O . LYS B 1 53 ? 21.785 -17.394 11.206 1.00 15.15 53 LYS B O 1
ATOM 1606 N N . LYS B 1 54 ? 23.085 -16.069 12.516 1.00 15.37 54 LYS B N 1
ATOM 1607 C CA . LYS B 1 54 ? 22.379 -16.365 13.761 1.00 16.04 54 LYS B CA 1
ATOM 1608 C C . LYS B 1 54 ? 21.673 -15.113 14.287 1.00 16.48 54 LYS B C 1
ATOM 1609 O O . LYS B 1 54 ? 22.309 -14.072 14.417 1.00 17.26 54 LYS B O 1
ATOM 1615 N N . LEU B 1 55 ? 20.345 -15.148 14.469 1.00 16.20 55 LEU B N 1
ATOM 1616 C CA . LEU B 1 55 ? 19.605 -14.035 15.030 1.00 16.39 55 LEU B CA 1
ATOM 1617 C C . LEU B 1 55 ? 19.442 -14.412 16.507 1.00 16.55 55 LEU B C 1
ATOM 1618 O O . LEU B 1 55 ? 18.916 -15.525 16.815 1.00 16.45 55 LEU B O 1
ATOM 1623 N N . THR B 1 56 ? 19.95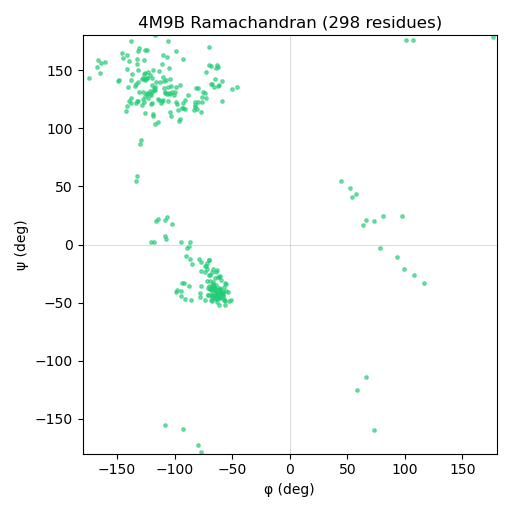4 -13.559 17.381 1.00 17.67 56 THR B N 1
ATOM 1624 C CA . THR B 1 56 ? 19.851 -13.790 18.839 1.00 17.41 56 THR B CA 1
ATOM 1625 C C . THR B 1 56 ? 18.613 -13.139 19.332 1.00 19.27 56 THR B C 1
ATOM 1626 O O . THR B 1 56 ? 18.407 -11.941 19.066 1.00 18.59 56 THR B O 1
ATOM 1630 N N . ILE B 1 57 ? 17.750 -13.910 19.989 1.00 20.43 57 ILE B N 1
ATOM 1631 C CA . ILE B 1 57 ? 16.458 -13.475 20.516 1.00 22.98 57 ILE B CA 1
ATOM 1632 C C . ILE B 1 57 ? 16.496 -13.592 22.017 1.00 26.81 57 ILE B C 1
ATOM 1633 O O . ILE B 1 57 ? 17.102 -14.531 22.547 1.00 22.08 57 ILE B O 1
ATOM 1638 N N . VAL B 1 58 ? 15.912 -12.590 22.703 1.00 26.81 58 VAL B N 1
ATOM 1639 C CA . VAL B 1 58 ? 15.603 -12.760 24.122 1.00 28.03 58 VAL B CA 1
ATOM 1640 C C . VAL B 1 58 ? 14.110 -12.592 24.234 1.00 29.16 58 VAL B C 1
ATOM 1641 O O . VAL B 1 58 ? 13.592 -11.563 23.830 1.00 28.08 58 VAL B O 1
ATOM 1645 N N . GLU B 1 59 ? 13.446 -13.628 24.753 1.00 32.72 59 GLU B N 1
ATOM 1646 C CA . GLU B 1 59 ? 11.997 -13.708 24.920 1.00 36.42 59 GLU B CA 1
ATOM 1647 C C . GLU B 1 59 ? 11.769 -14.107 26.398 1.00 37.04 59 GLU B C 1
ATOM 1648 O O . GLU B 1 59 ? 12.274 -15.146 26.917 1.00 37.32 59 GLU B O 1
ATOM 1654 N N . ASP B 1 60 ? 11.065 -13.233 27.121 1.00 42.25 60 ASP B N 1
ATOM 1655 C CA . ASP B 1 60 ? 10.685 -13.498 28.506 1.00 45.92 60 ASP B CA 1
ATOM 1656 C C . ASP B 1 60 ? 11.933 -13.836 29.282 1.00 40.65 60 ASP B C 1
ATOM 1657 O O . ASP B 1 60 ? 11.932 -14.770 30.060 1.00 41.36 60 ASP B O 1
ATOM 1662 N N . GLY B 1 61 ? 13.032 -13.123 29.033 1.00 38.12 61 GLY B N 1
ATOM 1663 C CA . GLY B 1 61 ? 14.299 -13.490 29.759 1.00 34.95 61 GLY B CA 1
ATOM 1664 C C . GLY B 1 61 ? 15.081 -14.692 29.270 1.00 37.23 61 GLY B C 1
ATOM 1665 O O . GLY B 1 61 ? 16.115 -15.085 29.855 1.00 42.55 61 GLY B O 1
ATOM 1666 N N . GLU B 1 62 ? 14.566 -15.380 28.260 1.00 31.83 62 GLU B N 1
ATOM 1667 C CA . GLU B 1 62 ? 15.293 -16.563 27.797 1.00 29.78 62 GLU B CA 1
ATOM 1668 C C . GLU B 1 62 ? 15.949 -16.311 26.415 1.00 24.29 62 GLU B C 1
ATOM 1669 O O . GLU B 1 62 ? 15.319 -15.833 25.547 1.00 25.80 62 GLU B O 1
ATOM 1675 N N . THR B 1 63 ? 17.205 -16.658 26.346 1.00 22.60 63 THR B N 1
ATOM 1676 C CA . THR B 1 63 ? 17.966 -16.600 25.040 1.00 21.44 63 THR B CA 1
ATOM 1677 C C . THR B 1 63 ? 17.608 -17.723 24.101 1.00 20.11 63 THR B C 1
ATOM 1678 O O . THR B 1 63 ? 17.634 -18.903 24.452 1.00 21.04 63 THR B O 1
ATOM 1682 N N . LYS B 1 64 ? 17.335 -17.339 22.868 1.00 17.36 64 LYS B N 1
ATOM 1683 C CA . LYS B 1 64 ? 16.979 -18.247 21.797 1.00 17.00 64 LYS B CA 1
ATOM 1684 C C . LYS B 1 64 ? 17.712 -17.819 20.533 1.00 15.12 64 LYS B C 1
ATOM 1685 O O . LYS B 1 64 ? 18.342 -16.753 20.497 1.00 15.58 64 LYS B O 1
ATOM 1691 N N . PHE B 1 65 ? 17.597 -18.581 19.459 1.00 14.45 65 PHE B N 1
ATOM 1692 C CA . PHE B 1 65 ? 18.140 -18.175 18.195 1.00 13.61 65 PHE B CA 1
ATOM 1693 C C . PHE B 1 65 ? 17.234 -18.645 17.061 1.00 13.83 65 PHE B C 1
ATOM 1694 O O . PHE B 1 65 ? 16.500 -19.652 17.170 1.00 14.69 65 PHE B O 1
ATOM 1702 N N . ILE B 1 66 ? 17.464 -17.970 15.964 1.00 14.88 66 ILE B N 1
ATOM 1703 C CA . ILE B 1 66 ? 17.019 -18.421 14.618 1.00 14.39 66 ILE B CA 1
ATOM 1704 C C . ILE B 1 66 ? 18.224 -18.456 13.706 1.00 15.99 66 ILE B C 1
ATOM 1705 O O . ILE B 1 66 ? 19.081 -17.597 13.757 1.00 14.90 66 ILE B O 1
ATOM 1710 N N . LEU B 1 67 ? 18.275 -19.463 12.848 1.00 13.28 67 LEU B N 1
ATOM 1711 C CA . LEU B 1 67 ? 19.287 -19.505 11.838 1.00 14.85 67 LEU B CA 1
ATOM 1712 C C . LEU B 1 67 ? 18.809 -19.218 10.475 1.00 14.08 67 LEU B C 1
ATOM 1713 O O . LEU B 1 67 ? 17.736 -19.747 10.096 1.00 14.23 67 LEU B O 1
ATOM 1718 N N . HIS B 1 68 ? 19.468 -18.314 9.787 1.00 13.93 68 HIS B N 1
ATOM 1719 C CA . HIS B 1 68 ? 19.145 -17.957 8.398 1.00 14.57 68 HIS B CA 1
ATOM 1720 C C . HIS B 1 68 ? 20.281 -18.385 7.499 1.00 16.54 68 HIS B C 1
ATOM 1721 O O . HIS B 1 68 ? 21.466 -18.368 7.842 1.00 16.62 68 HIS B O 1
ATOM 1728 N N . LYS B 1 69 ? 19.945 -18.740 6.234 1.00 14.77 69 LYS B N 1
ATOM 1729 C CA . LYS B 1 69 ? 20.925 -18.966 5.207 1.00 17.03 69 LYS B CA 1
ATOM 1730 C C . LYS B 1 69 ? 20.610 -17.967 4.082 1.00 17.80 69 LYS B C 1
ATOM 1731 O O . LYS B 1 69 ? 19.469 -17.909 3.638 1.00 16.72 69 LYS B O 1
ATOM 1737 N N . VAL B 1 70 ? 21.568 -17.212 3.638 1.00 16.41 70 VAL B N 1
ATOM 1738 C CA . VAL B 1 70 ? 21.361 -16.345 2.451 1.00 18.39 70 VAL B CA 1
ATOM 1739 C C . VAL B 1 70 ? 21.395 -17.205 1.231 1.00 17.86 70 VAL B C 1
ATOM 1740 O O . VAL B 1 70 ? 22.351 -18.013 0.994 1.00 19.21 70 VAL B O 1
ATOM 1744 N N . GLU B 1 71 ? 20.321 -17.173 0.451 1.00 17.93 71 GLU B N 1
ATOM 1745 C CA . GLU B 1 71 ? 20.178 -18.038 -0.736 1.00 21.30 71 GLU B CA 1
ATOM 1746 C C . GLU B 1 71 ? 20.687 -17.393 -1.986 1.00 26.01 71 GLU B C 1
ATOM 1747 O O . GLU B 1 71 ? 21.427 -18.009 -2.787 1.00 26.87 71 GLU B O 1
ATOM 1753 N N . SER B 1 72 ? 20.323 -16.177 -2.226 1.00 26.26 72 SER B N 1
ATOM 1754 C CA . SER B 1 72 ? 20.671 -15.596 -3.542 1.00 30.43 72 SER B CA 1
ATOM 1755 C C . SER B 1 72 ? 20.466 -14.123 -3.352 1.00 32.22 72 SER B C 1
ATOM 1756 O O . SER B 1 72 ? 19.629 -13.686 -2.560 1.00 28.82 72 SER B O 1
ATOM 1759 N N . ILE B 1 73 ? 21.265 -13.325 -4.048 1.00 34.05 73 ILE B N 1
ATOM 1760 C CA . ILE B 1 73 ? 21.140 -11.875 -4.014 1.00 34.16 73 ILE B CA 1
ATOM 1761 C C . ILE B 1 73 ? 21.375 -11.480 -5.454 1.00 39.34 73 ILE B C 1
ATOM 1762 O O . ILE B 1 73 ? 22.362 -11.906 -6.061 1.00 43.64 73 ILE B O 1
ATOM 1767 N N . ASP B 1 74 ? 20.416 -10.777 -6.054 1.00 35.51 74 ASP B N 1
ATOM 1768 C CA . ASP B 1 74 ? 20.529 -10.386 -7.494 1.00 36.54 74 ASP B CA 1
ATOM 1769 C C . ASP B 1 74 ? 20.226 -8.899 -7.486 1.00 36.11 74 ASP B C 1
ATOM 1770 O O . ASP B 1 74 ? 19.079 -8.514 -7.585 1.00 35.78 74 ASP B O 1
ATOM 1775 N N . GLU B 1 75 ? 21.248 -8.077 -7.263 1.00 41.58 75 GLU B N 1
ATOM 1776 C CA . GLU B 1 75 ? 21.052 -6.627 -7.149 1.00 47.10 75 GLU B CA 1
ATOM 1777 C C . GLU B 1 75 ? 20.491 -6.021 -8.461 1.00 46.50 75 GLU B C 1
ATOM 1778 O O . GLU B 1 75 ? 19.719 -5.095 -8.396 1.00 45.52 75 GLU B O 1
ATOM 1784 N N . ALA B 1 76 ? 20.777 -6.633 -9.620 1.00 48.40 76 ALA B N 1
ATOM 1785 C CA . ALA B 1 76 ? 20.179 -6.219 -10.911 1.00 50.25 76 ALA B CA 1
ATOM 1786 C C . ALA B 1 76 ? 18.664 -6.311 -10.964 1.00 47.51 76 ALA B C 1
ATOM 1787 O O . ALA B 1 76 ? 17.994 -5.475 -11.595 1.00 45.75 76 ALA B O 1
ATOM 1789 N N . ASN B 1 77 ? 18.106 -7.338 -10.360 1.00 37.61 77 ASN B N 1
ATOM 1790 C CA . ASN B 1 77 ? 16.660 -7.452 -10.308 1.00 37.21 77 ASN B CA 1
ATOM 1791 C C . ASN B 1 77 ? 16.104 -7.196 -8.880 1.00 31.75 77 ASN B C 1
ATOM 1792 O O . ASN B 1 77 ? 14.985 -7.613 -8.571 1.00 32.10 77 ASN B O 1
ATOM 1797 N N . TYR B 1 78 ? 16.874 -6.506 -8.042 1.00 32.19 78 TYR B N 1
ATOM 1798 C CA . TYR B 1 78 ? 16.411 -6.113 -6.720 1.00 28.50 78 TYR B CA 1
ATOM 1799 C C . TYR B 1 78 ? 15.872 -7.326 -5.932 1.00 29.08 78 TYR B C 1
ATOM 1800 O O . TYR B 1 78 ? 14.774 -7.295 -5.378 1.00 26.71 78 TYR B O 1
ATOM 1809 N N . ALA B 1 79 ? 16.658 -8.403 -5.926 1.00 26.04 79 ALA B N 1
ATOM 1810 C CA . ALA B 1 79 ? 16.249 -9.665 -5.344 1.00 25.05 79 ALA B CA 1
ATOM 1811 C C . ALA B 1 79 ? 17.106 -10.101 -4.206 1.00 24.42 79 ALA B C 1
ATOM 1812 O O . ALA B 1 79 ? 18.324 -9.925 -4.222 1.00 25.03 79 ALA B O 1
ATOM 1814 N N . TYR B 1 80 ? 16.458 -10.510 -3.110 1.00 22.63 80 TYR B N 1
ATOM 1815 C CA . TYR B 1 80 ? 17.173 -10.891 -1.890 1.00 23.12 80 TYR B CA 1
ATOM 1816 C C . TYR B 1 80 ? 16.398 -12.086 -1.312 1.00 21.06 80 TYR B C 1
ATOM 1817 O O . TYR B 1 80 ? 15.230 -11.941 -0.943 1.00 21.20 80 TYR B O 1
ATOM 1826 N N . ASN B 1 81 ? 17.020 -13.249 -1.278 1.00 19.29 81 ASN B N 1
ATOM 1827 C CA . ASN B 1 81 ? 16.335 -14.470 -0.935 1.00 18.32 81 ASN B CA 1
ATOM 1828 C C . ASN B 1 81 ? 17.070 -15.120 0.264 1.00 18.34 81 ASN B C 1
ATOM 1829 O O . ASN B 1 81 ? 18.300 -15.202 0.231 1.00 19.78 81 ASN B O 1
ATOM 1834 N N . TYR B 1 82 ? 16.361 -15.496 1.307 1.00 18.10 82 TYR B N 1
ATOM 1835 C CA . TYR B 1 82 ? 17.046 -16.151 2.463 1.00 16.52 82 TYR B CA 1
ATOM 1836 C C . TYR B 1 82 ? 16.115 -17.260 2.974 1.00 16.74 82 TYR B C 1
ATOM 1837 O O . TYR B 1 82 ? 14.872 -17.282 2.687 1.00 17.33 82 TYR B O 1
ATOM 1846 N N . SER B 1 83 ? 16.628 -18.173 3.734 1.00 15.99 83 SER B N 1
ATOM 1847 C CA . SER B 1 83 ? 15.899 -19.264 4.322 1.00 15.46 83 SER B CA 1
ATOM 1848 C C . SER B 1 83 ? 16.024 -19.331 5.809 1.00 16.39 83 SER B C 1
ATOM 1849 O O . SER B 1 83 ? 17.112 -19.050 6.321 1.00 16.28 83 SER B O 1
ATOM 1852 N N . VAL B 1 84 ? 14.947 -19.713 6.490 1.00 14.65 84 VAL B N 1
ATOM 1853 C CA . VAL B 1 84 ? 15.020 -20.142 7.877 1.00 14.17 84 VAL B CA 1
ATOM 1854 C C . VAL B 1 84 ? 15.426 -21.572 7.842 1.00 15.17 84 VAL B C 1
ATOM 1855 O O . VAL B 1 84 ? 14.740 -22.449 7.268 1.00 15.30 84 VAL B O 1
ATOM 1859 N N . VAL B 1 85 ? 16.594 -21.900 8.481 1.00 14.56 85 VAL B N 1
ATOM 1860 C CA . VAL B 1 85 ? 17.132 -23.244 8.423 1.00 15.87 85 VAL B CA 1
ATOM 1861 C C . VAL B 1 85 ? 17.281 -23.894 9.842 1.00 16.91 85 VAL B C 1
ATOM 1862 O O . VAL B 1 85 ? 17.798 -25.016 9.907 1.00 18.30 85 VAL B O 1
ATOM 1866 N N . GLY B 1 86 ? 16.874 -23.193 10.893 1.00 15.30 86 GLY B N 1
ATOM 1867 C CA . GLY B 1 86 ? 16.919 -23.783 12.189 1.00 15.72 86 GLY B CA 1
ATOM 1868 C C . GLY B 1 86 ? 16.495 -22.770 13.229 1.00 14.76 86 GLY B C 1
ATOM 1869 O O . GLY B 1 86 ? 16.296 -21.627 13.042 1.00 14.38 86 GLY B O 1
ATOM 1870 N N . GLY B 1 87 ? 16.509 -23.323 14.454 1.00 15.30 87 GLY B N 1
ATOM 1871 C CA . GLY B 1 87 ? 16.105 -22.577 15.602 1.00 15.50 87 GLY B CA 1
ATOM 1872 C C . GLY B 1 87 ? 14.597 -22.341 15.701 1.00 16.28 87 GLY B C 1
ATOM 1873 O O . GLY B 1 87 ? 13.807 -23.126 15.188 1.00 16.72 87 GLY B O 1
ATOM 1874 N N . VAL B 1 88 ? 14.208 -21.338 16.479 1.00 16.51 88 VAL B N 1
ATOM 1875 C CA . VAL B 1 88 ? 12.870 -21.316 16.987 1.00 17.34 88 VAL B CA 1
ATOM 1876 C C . VAL B 1 88 ? 11.853 -20.944 15.882 1.00 18.41 88 VAL B C 1
ATOM 1877 O O . VAL B 1 88 ? 10.639 -21.193 16.104 1.00 22.36 88 VAL B O 1
ATOM 1881 N N . ALA B 1 89 ? 12.253 -20.364 14.782 1.00 16.53 89 ALA B N 1
ATOM 1882 C CA . ALA B 1 89 ? 11.278 -20.056 13.695 1.00 18.05 89 ALA B CA 1
ATOM 1883 C C . ALA B 1 89 ? 11.087 -21.209 12.748 1.00 19.03 89 ALA B C 1
ATOM 1884 O O . ALA B 1 89 ? 10.357 -21.058 11.780 1.00 21.12 89 ALA B O 1
ATOM 1886 N N . LEU B 1 90 ? 11.710 -22.349 12.936 1.00 17.51 90 LEU B N 1
ATOM 1887 C CA . LEU B 1 90 ? 11.516 -23.476 12.065 1.00 17.87 90 LEU B CA 1
ATOM 1888 C C . LEU B 1 90 ? 10.613 -24.448 12.759 1.00 21.17 90 LEU B C 1
ATOM 1889 O O . LEU B 1 90 ? 10.931 -25.068 13.769 1.00 20.31 90 LEU B O 1
ATOM 1894 N N . PRO B 1 91 ? 9.399 -24.594 12.259 1.00 21.01 91 PRO B N 1
ATOM 1895 C CA . PRO B 1 91 ? 8.616 -25.619 12.822 1.00 23.01 91 PRO B CA 1
ATOM 1896 C C . PRO B 1 91 ? 9.110 -27.081 12.702 1.00 21.22 91 PRO B C 1
ATOM 1897 O O . PRO B 1 91 ? 9.860 -27.435 11.835 1.00 24.83 91 PRO B O 1
ATOM 1901 N N . PRO B 1 92 ? 8.702 -27.917 13.654 1.00 27.16 92 PRO B N 1
ATOM 1902 C CA . PRO B 1 92 ? 9.316 -29.228 13.675 1.00 27.92 92 PRO B CA 1
ATOM 1903 C C . PRO B 1 92 ? 8.962 -30.057 12.492 1.00 30.31 92 PRO B C 1
ATOM 1904 O O . PRO B 1 92 ? 9.657 -31.022 12.189 1.00 35.36 92 PRO B O 1
ATOM 1908 N N . THR B 1 93 ? 7.851 -29.696 11.844 1.00 29.04 93 THR B N 1
ATOM 1909 C CA . THR B 1 93 ? 7.402 -30.404 10.686 1.00 32.60 93 THR B CA 1
ATOM 1910 C C . THR B 1 93 ? 8.028 -29.875 9.422 1.00 31.74 93 THR B C 1
ATOM 1911 O O . THR B 1 93 ? 7.739 -30.366 8.335 1.00 33.14 93 THR B O 1
ATOM 1915 N N . ALA B 1 94 ? 8.872 -28.821 9.539 1.00 27.18 94 ALA B N 1
ATOM 1916 C CA . ALA B 1 94 ? 9.502 -28.245 8.364 1.00 25.25 94 ALA B CA 1
ATOM 1917 C C . ALA B 1 94 ? 10.999 -28.522 8.265 1.00 27.00 94 ALA B C 1
ATOM 1918 O O . ALA B 1 94 ? 11.720 -28.445 9.284 1.00 26.28 94 ALA B O 1
ATOM 1920 N N . GLU B 1 95 ? 11.472 -28.787 7.080 1.00 24.44 95 GLU B N 1
ATOM 1921 C CA . GLU B 1 95 ? 12.892 -28.874 6.796 1.00 26.01 95 GLU B CA 1
ATOM 1922 C C . GLU B 1 95 ? 13.586 -27.537 6.663 1.00 23.36 95 GLU B C 1
ATOM 1923 O O . GLU B 1 95 ? 14.704 -27.299 7.193 1.00 22.88 95 GLU B O 1
ATOM 1929 N N . LYS B 1 96 ? 12.913 -26.610 5.991 1.00 21.48 96 LYS B N 1
ATOM 1930 C CA . LYS B 1 96 ? 13.413 -25.339 5.692 1.00 20.61 96 LYS B CA 1
ATOM 1931 C C . LYS B 1 96 ? 12.246 -24.475 5.203 1.00 18.27 96 LYS B C 1
ATOM 1932 O O . LYS B 1 96 ? 11.330 -25.037 4.612 1.00 18.49 96 LYS B O 1
ATOM 1938 N N . ILE B 1 97 ? 12.320 -23.179 5.382 1.00 16.44 97 ILE B N 1
ATOM 1939 C CA . ILE B 1 97 ? 11.326 -22.215 4.877 1.00 17.85 97 ILE B CA 1
ATOM 1940 C C . ILE B 1 97 ? 12.105 -21.140 4.211 1.00 17.77 97 ILE B C 1
ATOM 1941 O O . ILE B 1 97 ? 12.936 -20.395 4.811 1.00 16.95 97 ILE B O 1
ATOM 1946 N N . THR B 1 98 ? 11.791 -20.921 2.915 1.00 17.79 98 THR B N 1
ATOM 1947 C CA . THR B 1 98 ? 12.507 -19.897 2.139 1.00 18.45 98 THR B CA 1
ATOM 1948 C C . THR B 1 98 ? 11.651 -18.753 1.864 1.00 18.39 98 THR B C 1
ATOM 1949 O O . THR B 1 98 ? 10.468 -18.939 1.412 1.00 16.73 98 THR B O 1
ATOM 1953 N N . PHE B 1 99 ? 12.156 -17.572 2.040 1.00 16.16 99 PHE B N 1
ATOM 1954 C CA . PHE B 1 99 ? 11.494 -16.274 1.872 1.00 17.71 99 PHE B CA 1
ATOM 1955 C C . PHE B 1 99 ? 12.202 -15.492 0.753 1.00 17.34 99 PHE B C 1
ATOM 1956 O O . PHE B 1 99 ? 13.292 -14.998 0.942 1.00 18.76 99 PHE B O 1
ATOM 1964 N N . GLU B 1 100 ? 11.576 -15.445 -0.436 1.00 17.71 100 GLU B N 1
ATOM 1965 C CA . GLU B 1 100 ? 12.177 -14.733 -1.555 1.00 18.69 100 GLU B CA 1
ATOM 1966 C C . GLU B 1 100 ? 11.441 -13.395 -1.730 1.00 18.90 100 GLU B C 1
ATOM 1967 O O . GLU B 1 100 ? 10.211 -13.353 -1.620 1.00 19.12 100 GLU B O 1
ATOM 1973 N N . THR B 1 101 ? 12.202 -12.380 -2.074 1.00 18.20 101 THR B N 1
ATOM 1974 C CA . THR B 1 101 ? 11.690 -11.053 -2.314 1.00 19.01 101 THR B CA 1
ATOM 1975 C C . THR B 1 101 ? 12.408 -10.486 -3.567 1.00 20.24 101 THR B C 1
ATOM 1976 O O . THR B 1 101 ? 13.647 -10.417 -3.566 1.00 21.55 101 THR B O 1
ATOM 1980 N N . LYS B 1 102 ? 11.634 -10.041 -4.547 1.00 22.85 102 LYS B N 1
ATOM 1981 C CA . LYS B 1 102 ? 12.196 -9.277 -5.685 1.00 26.08 102 LYS B CA 1
ATOM 1982 C C . LYS B 1 102 ? 11.316 -8.047 -5.937 1.00 24.64 102 LYS B C 1
ATOM 1983 O O . LYS B 1 102 ? 10.130 -8.123 -5.928 1.00 28.30 102 LYS B O 1
ATOM 1989 N N . LEU B 1 103 ? 11.948 -6.928 -6.201 1.00 26.70 103 LEU B N 1
ATOM 1990 C CA . LEU B 1 103 ? 11.186 -5.666 -6.407 1.00 26.38 103 LEU B CA 1
ATOM 1991 C C . LEU B 1 103 ? 11.196 -5.269 -7.887 1.00 29.73 103 LEU B C 1
ATOM 1992 O O . LEU B 1 103 ? 12.174 -5.515 -8.581 1.00 28.40 103 LEU B O 1
ATOM 1997 N N . VAL B 1 104 ? 10.043 -4.759 -8.287 1.00 28.90 104 VAL B N 1
ATOM 1998 C CA . VAL B 1 104 ? 9.961 -4.032 -9.530 1.00 29.08 104 VAL B CA 1
ATOM 1999 C C . VAL B 1 104 ? 9.410 -2.656 -9.280 1.00 30.15 104 VAL B C 1
ATOM 2000 O O . VAL B 1 104 ? 8.853 -2.352 -8.226 1.00 27.70 104 VAL B O 1
ATOM 2004 N N . GLU B 1 105 ? 9.508 -1.772 -10.283 1.00 30.75 105 GLU B N 1
ATOM 2005 C CA . GLU B 1 105 ? 8.922 -0.456 -10.113 1.00 34.01 105 GLU B CA 1
ATOM 2006 C C . GLU B 1 105 ? 7.403 -0.529 -9.984 1.00 34.01 105 GLU B C 1
ATOM 2007 O O . GLU B 1 105 ? 6.754 -1.318 -10.677 1.00 37.79 105 GLU B O 1
ATOM 2013 N N . GLY B 1 106 ? 6.845 0.306 -9.149 1.00 36.62 106 GLY B N 1
ATOM 2014 C CA . GLY B 1 106 ? 5.420 0.356 -8.901 1.00 39.47 106 GLY B CA 1
ATOM 2015 C C . GLY B 1 106 ? 4.947 1.727 -9.343 1.00 46.05 106 GLY B C 1
ATOM 2016 O O . GLY B 1 106 ? 5.740 2.539 -9.819 1.00 43.22 106 GLY B O 1
ATOM 2017 N N . PRO B 1 107 ? 3.646 1.988 -9.200 1.00 55.93 107 PRO B N 1
ATOM 2018 C CA . PRO B 1 107 ? 3.200 3.287 -9.656 1.00 61.87 107 PRO B CA 1
ATOM 2019 C C . PRO B 1 107 ? 3.701 4.295 -8.687 1.00 63.68 107 PRO B C 1
ATOM 2020 O O . PRO B 1 107 ? 3.869 3.964 -7.506 1.00 63.91 107 PRO B O 1
ATOM 2024 N N . ASN B 1 108 ? 3.979 5.490 -9.183 1.00 66.53 108 ASN B N 1
ATOM 2025 C CA . ASN B 1 108 ? 4.226 6.650 -8.333 1.00 66.88 108 ASN B CA 1
ATOM 2026 C C . ASN B 1 108 ? 5.640 6.672 -7.797 1.00 60.44 108 ASN B C 1
ATOM 2027 O O . ASN B 1 108 ? 5.901 7.301 -6.768 1.00 55.85 108 ASN B O 1
ATOM 2032 N N . GLY B 1 109 ? 6.547 6.018 -8.520 1.00 54.07 109 GLY B N 1
ATOM 2033 C CA . GLY B 1 109 ? 7.937 5.920 -8.100 1.00 51.57 109 GLY B CA 1
ATOM 2034 C C . GLY B 1 109 ? 8.052 5.072 -6.810 1.00 42.40 109 GLY B C 1
ATOM 2035 O O . GLY B 1 109 ? 9.026 5.159 -6.109 1.00 45.82 109 GLY B O 1
ATOM 2036 N N . GLY B 1 110 ? 7.042 4.251 -6.551 1.00 39.68 110 GLY B N 1
ATOM 2037 C CA . GLY B 1 110 ? 7.083 3.225 -5.484 1.00 34.50 110 GLY B CA 1
ATOM 2038 C C . GLY B 1 110 ? 7.567 1.863 -6.052 1.00 29.56 110 GLY B C 1
ATOM 2039 O O . GLY B 1 110 ? 8.314 1.793 -7.034 1.00 29.95 110 GLY B O 1
ATOM 2040 N N . SER B 1 111 ? 7.226 0.799 -5.324 1.00 27.53 111 SER B N 1
ATOM 2041 C CA . SER B 1 111 ? 7.648 -0.574 -5.637 1.00 27.43 111 SER B CA 1
ATOM 2042 C C . SER B 1 111 ? 6.485 -1.543 -5.566 1.00 27.11 111 SER B C 1
ATOM 2043 O O . SER B 1 111 ? 5.516 -1.406 -4.826 1.00 29.18 111 SER B O 1
ATOM 2046 N N . ILE B 1 112 ? 6.646 -2.646 -6.300 1.00 31.57 112 ILE B N 1
ATOM 2047 C CA . ILE B 1 112 ? 5.945 -3.883 -6.049 1.00 32.52 112 ILE B CA 1
ATOM 2048 C C . ILE B 1 112 ? 6.946 -4.959 -5.625 1.00 32.26 112 ILE B C 1
ATOM 2049 O O . ILE B 1 112 ? 7.964 -5.138 -6.262 1.00 29.38 112 ILE B O 1
ATOM 2054 N N . GLY B 1 113 ? 6.700 -5.571 -4.454 1.00 30.01 113 GLY B N 1
ATOM 2055 C CA . GLY B 1 113 ? 7.435 -6.693 -3.926 1.00 27.88 113 GLY B CA 1
ATOM 2056 C C . GLY B 1 113 ? 6.746 -7.967 -4.347 1.00 28.86 113 GLY B C 1
ATOM 2057 O O . GLY B 1 113 ? 5.580 -8.226 -4.026 1.00 29.49 113 GLY B O 1
ATOM 2058 N N . LYS B 1 114 ? 7.462 -8.768 -5.110 1.00 27.41 114 LYS B N 1
ATOM 2059 C CA . LYS B 1 114 ? 7.020 -10.058 -5.521 1.00 27.56 114 LYS B CA 1
ATOM 2060 C C . LYS B 1 114 ? 7.638 -11.065 -4.513 1.00 25.18 114 LYS B C 1
ATOM 2061 O O . LYS B 1 114 ? 8.874 -11.146 -4.456 1.00 24.98 114 LYS B O 1
ATOM 2067 N N . LEU B 1 115 ? 6.768 -11.578 -3.639 1.00 23.38 115 LEU B N 1
ATOM 2068 C CA . LEU B 1 115 ? 7.172 -12.442 -2.422 1.00 25.34 115 LEU B CA 1
ATOM 2069 C C . LEU B 1 115 ? 6.945 -13.894 -2.815 1.00 26.39 115 LEU B C 1
ATOM 2070 O O . LEU B 1 115 ? 5.923 -14.225 -3.465 1.00 28.06 115 LEU B O 1
ATOM 2075 N N . THR B 1 116 ? 7.911 -14.761 -2.594 1.00 22.15 116 THR B N 1
ATOM 2076 C CA . THR B 1 116 ? 7.680 -16.183 -2.748 1.00 22.19 116 THR B CA 1
ATOM 2077 C C . THR B 1 116 ? 7.972 -16.896 -1.438 1.00 22.50 116 THR B C 1
ATOM 2078 O O . THR B 1 116 ? 9.018 -16.599 -0.834 1.00 21.13 116 THR B O 1
ATOM 2082 N N . LEU B 1 117 ? 7.038 -17.731 -0.958 1.00 20.97 117 LEU B N 1
ATOM 2083 C CA . LEU B 1 117 ? 7.295 -18.630 0.136 1.00 21.15 117 LEU B CA 1
ATOM 2084 C C . LEU B 1 117 ? 7.553 -19.999 -0.387 1.00 21.13 117 LEU B C 1
ATOM 2085 O O . LEU B 1 117 ? 6.728 -20.508 -1.153 1.00 21.28 117 LEU B O 1
ATOM 2090 N N . LYS B 1 118 ? 8.648 -20.665 -0.001 1.00 18.91 118 LYS B N 1
ATOM 2091 C CA . LYS B 1 118 ? 8.910 -22.029 -0.380 1.00 19.01 118 LYS B CA 1
ATOM 2092 C C . LYS B 1 118 ? 8.967 -22.842 0.924 1.00 18.51 118 LYS B C 1
ATOM 2093 O O . LYS B 1 118 ? 9.934 -22.611 1.722 1.00 19.55 118 LYS B O 1
ATOM 2099 N N . TYR B 1 119 ? 8.019 -23.717 1.166 1.00 18.80 119 TYR B N 1
ATOM 2100 C CA . TYR B 1 119 ? 7.905 -24.457 2.370 1.00 19.96 119 TYR B CA 1
ATOM 2101 C C . TYR B 1 119 ? 8.380 -25.881 2.054 1.00 20.86 119 TYR B C 1
ATOM 2102 O O . TYR B 1 119 ? 7.804 -26.624 1.255 1.00 21.42 119 TYR B O 1
ATOM 2111 N N . HIS B 1 120 ? 9.493 -26.335 2.632 1.00 21.56 120 HIS B N 1
ATOM 2112 C CA . HIS B 1 120 ? 10.025 -27.647 2.410 1.00 23.19 120 HIS B CA 1
ATOM 2113 C C . HIS B 1 120 ? 9.584 -28.547 3.599 1.00 27.15 120 HIS B C 1
ATOM 2114 O O . HIS B 1 120 ? 9.911 -28.248 4.784 1.00 25.28 120 HIS B O 1
ATOM 2121 N N . THR B 1 121 ? 8.899 -29.644 3.310 1.00 28.86 121 THR B N 1
ATOM 2122 C CA . THR B 1 121 ? 8.394 -30.618 4.289 1.00 29.35 121 THR B CA 1
ATOM 2123 C C . THR B 1 121 ? 9.330 -31.831 4.386 1.00 32.89 121 THR B C 1
ATOM 2124 O O . THR B 1 121 ? 10.185 -32.043 3.548 1.00 34.28 121 THR B O 1
ATOM 2128 N N . LYS B 1 122 ? 9.123 -32.627 5.439 1.00 37.84 122 LYS B N 1
ATOM 2129 C CA . LYS B 1 122 ? 9.802 -33.941 5.547 1.00 44.40 122 LYS B CA 1
ATOM 2130 C C . LYS B 1 122 ? 9.137 -35.006 4.646 1.00 45.35 122 LYS B C 1
ATOM 2131 O O . LYS B 1 122 ? 7.962 -35.313 4.781 1.00 40.21 122 LYS B O 1
ATOM 2137 N N . GLY B 1 123 ? 9.888 -35.458 3.641 1.00 46.69 123 GLY B N 1
ATOM 2138 C CA . GLY B 1 123 ? 9.454 -36.502 2.712 1.00 46.62 123 GLY B CA 1
ATOM 2139 C C . GLY B 1 123 ? 8.291 -36.161 1.795 1.00 52.52 123 GLY B C 1
ATOM 2140 O O . GLY B 1 123 ? 8.402 -35.359 0.827 1.00 47.38 123 GLY B O 1
ATOM 2141 N N . ASP B 1 124 ? 7.189 -36.870 2.034 1.00 53.16 124 ASP B N 1
ATOM 2142 C CA . ASP B 1 124 ? 5.975 -36.656 1.307 1.00 50.87 124 ASP B CA 1
ATOM 2143 C C . ASP B 1 124 ? 4.824 -36.164 2.201 1.00 48.97 124 ASP B C 1
ATOM 2144 O O . ASP B 1 124 ? 3.689 -36.158 1.767 1.00 49.47 124 ASP B O 1
ATOM 2149 N N . ALA B 1 125 ? 5.117 -35.609 3.389 1.00 47.93 125 ALA B N 1
ATOM 2150 C CA . ALA B 1 125 ? 4.084 -34.814 4.091 1.00 46.29 125 ALA B CA 1
ATOM 2151 C C . ALA B 1 125 ? 3.695 -33.531 3.293 1.00 45.43 125 ALA B C 1
ATOM 2152 O O . ALA B 1 125 ? 4.507 -32.947 2.514 1.00 39.52 125 ALA B O 1
ATOM 2154 N N . LYS B 1 126 ? 2.450 -33.084 3.482 1.00 42.61 126 LYS B N 1
ATOM 2155 C CA . LYS B 1 126 ? 2.017 -31.810 2.975 1.00 40.92 126 LYS B CA 1
ATOM 2156 C C . LYS B 1 126 ? 2.228 -30.752 4.076 1.00 38.24 126 LYS B C 1
ATOM 2157 O O . LYS B 1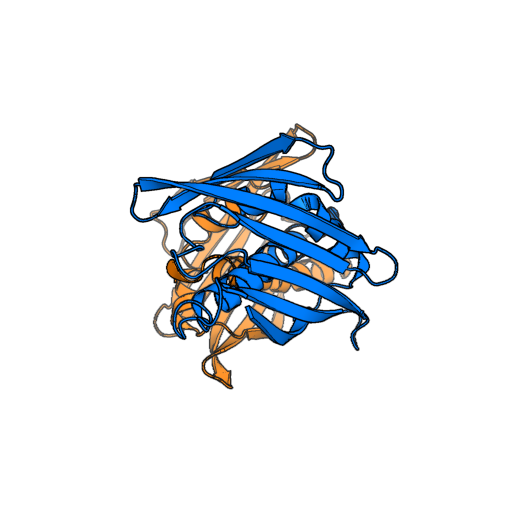 126 ? 2.313 -31.141 5.247 1.00 41.89 126 LYS B O 1
ATOM 2163 N N . PRO B 1 127 ? 2.293 -29.448 3.741 1.00 35.87 127 PRO B N 1
ATOM 2164 C CA . PRO B 1 127 ? 2.468 -28.442 4.777 1.00 32.69 127 PRO B CA 1
ATOM 2165 C C . PRO B 1 127 ? 1.331 -28.462 5.829 1.00 33.98 127 PRO B C 1
ATOM 2166 O O . PRO B 1 127 ? 0.201 -28.658 5.492 1.00 36.52 127 PRO B O 1
ATOM 2170 N N . ASP B 1 128 ? 1.720 -28.260 7.088 1.00 34.85 128 ASP B N 1
ATOM 2171 C CA . ASP B 1 128 ? 0.791 -27.913 8.167 1.00 34.80 128 ASP B CA 1
ATOM 2172 C C . ASP B 1 128 ? 0.126 -26.588 7.709 1.00 35.23 128 ASP B C 1
ATOM 2173 O O . ASP B 1 128 ? 0.788 -25.582 7.394 1.00 31.02 128 ASP B O 1
ATOM 2178 N N . GLU B 1 129 ? -1.213 -26.624 7.647 1.00 36.89 129 GLU B N 1
ATOM 2179 C CA . GLU B 1 129 ? -1.978 -25.459 7.229 1.00 38.11 129 GLU B CA 1
ATOM 2180 C C . GLU B 1 129 ? -1.734 -24.259 8.085 1.00 33.72 129 GLU B C 1
ATOM 2181 O O . GLU B 1 129 ? -1.604 -23.124 7.556 1.00 32.67 129 GLU B O 1
ATOM 2187 N N . GLU B 1 130 ? -1.660 -24.443 9.399 1.00 31.99 130 GLU B N 1
ATOM 2188 C CA . GLU B 1 130 ? -1.380 -23.327 10.274 1.00 32.33 1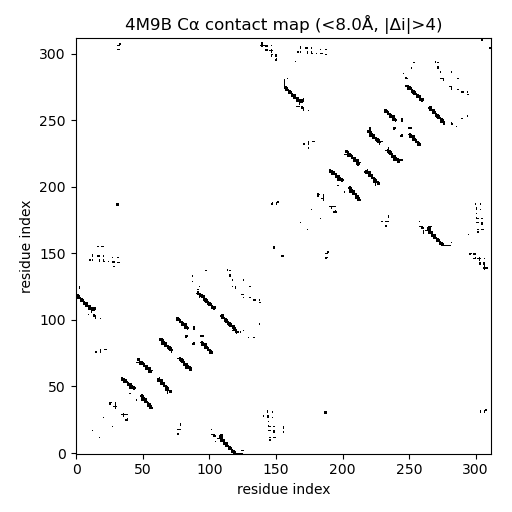30 GLU B CA 1
ATOM 2189 C C . GLU B 1 130 ? 0.070 -22.732 10.080 1.00 29.46 130 GLU B C 1
ATOM 2190 O O . GLU B 1 130 ? 0.276 -21.515 10.145 1.00 28.02 130 GLU B O 1
ATOM 2196 N N . GLU B 1 131 ? 1.040 -23.598 9.834 1.00 28.49 131 GLU B N 1
ATOM 2197 C CA . GLU B 1 131 ? 2.383 -23.104 9.513 1.00 28.93 131 GLU B CA 1
ATOM 2198 C C . GLU B 1 131 ? 2.453 -22.359 8.186 1.00 27.34 131 GLU B C 1
ATOM 2199 O O . GLU B 1 131 ? 3.298 -21.411 8.101 1.00 27.33 131 GLU B O 1
ATOM 2205 N N . LEU B 1 132 ? 1.682 -22.758 7.180 1.00 27.91 132 LEU B N 1
ATOM 2206 C CA . LEU B 1 132 ? 1.644 -21.996 5.917 1.00 29.22 132 LEU B CA 1
ATOM 2207 C C . LEU B 1 132 ? 1.145 -20.620 6.194 1.00 29.91 132 LEU B C 1
ATOM 2208 O O . LEU B 1 132 ? 1.667 -19.646 5.699 1.00 28.52 132 LEU B O 1
ATOM 2213 N N . LYS B 1 133 ? 0.071 -20.541 6.963 1.00 30.75 133 LYS B N 1
ATOM 2214 C CA . LYS B 1 133 ? -0.575 -19.265 7.216 1.00 31.62 133 LYS B CA 1
ATOM 2215 C C . LYS B 1 133 ? 0.388 -18.370 7.949 1.00 31.75 133 LYS B C 1
ATOM 2216 O O . LYS B 1 133 ? 0.540 -17.153 7.646 1.00 31.06 133 LYS B O 1
ATOM 2222 N N . LYS B 1 134 ? 1.136 -18.948 8.876 1.00 27.79 134 LYS B N 1
ATOM 2223 C CA . LYS B 1 134 ? 2.075 -18.188 9.645 1.00 29.11 134 LYS B CA 1
ATOM 2224 C C . LYS B 1 134 ? 3.253 -17.711 8.735 1.00 29.24 134 LYS B C 1
ATOM 2225 O O . LYS B 1 134 ? 3.780 -16.624 8.887 1.00 29.98 134 LYS B O 1
ATOM 2231 N N . GLY B 1 135 ? 3.672 -18.580 7.822 1.00 26.28 135 GLY B N 1
ATOM 2232 C CA . GLY B 1 135 ? 4.795 -18.281 6.932 1.00 24.42 135 GLY B CA 1
ATOM 2233 C C . GLY B 1 135 ? 4.438 -17.135 5.997 1.00 24.48 135 GLY B C 1
ATOM 2234 O O . GLY B 1 135 ? 5.194 -16.194 5.783 1.00 23.39 135 GLY B O 1
ATOM 2235 N N . LYS B 1 136 ? 3.288 -17.212 5.431 1.00 25.38 136 LYS B N 1
ATOM 2236 C CA . LYS B 1 136 ? 2.811 -16.127 4.595 1.00 24.71 136 LYS B CA 1
ATOM 2237 C C . LYS B 1 136 ? 2.669 -14.792 5.338 1.00 25.58 136 LYS B C 1
ATOM 2238 O O . LYS B 1 136 ? 3.100 -13.735 4.819 1.00 26.62 136 LYS B O 1
ATOM 2244 N N . ALA B 1 137 ? 2.085 -14.801 6.517 1.00 26.47 137 ALA B N 1
ATOM 2245 C CA . ALA B 1 137 ? 1.917 -13.554 7.265 1.00 29.27 137 ALA B CA 1
ATOM 2246 C C . ALA B 1 137 ? 3.300 -13.040 7.611 1.00 28.65 137 ALA B C 1
ATOM 2247 O O . ALA B 1 137 ? 3.589 -11.863 7.536 1.00 30.33 137 ALA B O 1
ATOM 2249 N N . LYS B 1 138 ? 4.200 -13.902 7.935 1.00 29.18 138 LYS B N 1
ATOM 2250 C CA . LYS B 1 138 ? 5.537 -13.519 8.241 1.00 29.77 138 LYS B CA 1
ATOM 2251 C C . LYS B 1 138 ? 6.347 -12.874 7.104 1.00 29.10 138 LYS B C 1
ATOM 2252 O O . LYS B 1 138 ? 6.964 -11.774 7.253 1.00 28.73 138 LYS B O 1
ATOM 2258 N N . GLY B 1 139 ? 6.302 -13.490 5.934 1.00 25.85 139 GLY B N 1
ATOM 2259 C CA . GLY B 1 139 ? 6.856 -12.883 4.734 1.00 26.81 139 GLY B CA 1
ATOM 2260 C C . GLY B 1 139 ? 6.356 -11.454 4.486 1.00 26.80 139 GLY B C 1
ATOM 2261 O O . GLY B 1 139 ? 7.118 -10.526 4.150 1.00 25.69 139 GLY B O 1
ATOM 2262 N N . GLU B 1 140 ? 5.078 -11.268 4.576 1.00 24.51 140 GLU B N 1
ATOM 2263 C CA . GLU B 1 140 ? 4.527 -9.906 4.399 1.00 26.50 140 GLU B CA 1
ATOM 2264 C C . GLU B 1 140 ? 4.941 -9.008 5.537 1.00 29.66 140 GLU B C 1
ATOM 2265 O O . GLU B 1 140 ? 5.204 -7.836 5.317 1.00 26.16 140 GLU B O 1
ATOM 2271 N N . GLY B 1 141 ? 4.874 -9.509 6.742 1.00 28.66 141 GLY B N 1
ATOM 2272 C CA . GLY B 1 141 ? 5.163 -8.665 7.937 1.00 30.93 141 GLY B CA 1
ATOM 2273 C C . GLY B 1 141 ? 6.582 -8.126 7.902 1.00 30.34 141 GLY B C 1
ATOM 2274 O O . GLY B 1 141 ? 6.770 -6.908 8.137 1.00 29.21 141 GLY B O 1
ATOM 2275 N N . LEU B 1 142 ? 7.529 -8.977 7.538 1.00 27.64 142 LEU B N 1
ATOM 2276 C CA . LEU B 1 142 ? 8.943 -8.631 7.462 1.00 27.92 142 LEU B CA 1
ATOM 2277 C C . LEU B 1 142 ? 9.166 -7.595 6.366 1.00 24.53 142 LEU B C 1
ATOM 2278 O O . LEU B 1 142 ? 9.861 -6.579 6.537 1.00 22.74 142 LEU B O 1
ATOM 2283 N N . PHE B 1 143 ? 8.525 -7.790 5.220 1.00 23.41 143 PHE B N 1
ATOM 2284 C CA . PHE B 1 143 ? 8.594 -6.784 4.213 1.00 20.36 143 PHE B CA 1
ATOM 2285 C C . PHE B 1 143 ? 8.110 -5.406 4.737 1.00 23.79 143 PHE B C 1
ATOM 2286 O O . PHE B 1 143 ? 8.749 -4.394 4.488 1.00 20.67 143 PHE B O 1
ATOM 2294 N N . ARG B 1 144 ? 6.953 -5.429 5.387 1.00 24.48 144 ARG B N 1
ATOM 2295 C CA . ARG B 1 144 ? 6.345 -4.205 5.947 1.00 29.67 144 ARG B CA 1
ATOM 2296 C C . ARG B 1 144 ? 7.178 -3.611 7.041 1.00 28.06 144 ARG B C 1
ATOM 2297 O O . ARG B 1 144 ? 7.176 -2.359 7.089 1.00 29.66 144 ARG B O 1
ATOM 2305 N N . ALA B 1 145 ? 7.924 -4.401 7.756 1.00 27.46 145 ALA B N 1
ATOM 2306 C CA . ALA B 1 145 ? 8.879 -3.971 8.792 1.00 29.19 145 ALA B CA 1
ATOM 2307 C C . ALA B 1 145 ? 10.091 -3.198 8.209 1.00 28.36 145 ALA B C 1
ATOM 2308 O O . ALA B 1 145 ? 10.390 -2.032 8.599 1.00 24.52 145 ALA B O 1
ATOM 2310 N N . ILE B 1 146 ? 10.705 -3.756 7.170 1.00 24.45 146 ILE B N 1
ATOM 2311 C CA . ILE B 1 146 ? 11.789 -3.104 6.500 1.00 21.89 146 ILE B CA 1
ATOM 2312 C C . ILE B 1 146 ? 11.294 -1.771 5.905 1.00 20.84 146 ILE B C 1
ATOM 2313 O O . ILE B 1 146 ? 11.927 -0.749 5.939 1.00 19.70 146 ILE B O 1
ATOM 2318 N N . GLU B 1 147 ? 10.190 -1.820 5.138 1.00 19.66 147 GLU B N 1
ATOM 2319 C CA . GLU B 1 147 ? 9.639 -0.654 4.605 1.00 20.55 147 GLU B CA 1
ATOM 2320 C C . GLU B 1 147 ? 9.373 0.416 5.673 1.00 21.14 147 GLU B C 1
ATOM 2321 O O . GLU B 1 147 ? 9.618 1.594 5.424 1.00 21.28 147 GLU B O 1
ATOM 2327 N N . GLY B 1 148 ? 8.745 0.010 6.752 1.00 21.93 148 GLY B N 1
ATOM 2328 C CA . GLY B 1 148 ? 8.464 0.944 7.873 1.00 21.76 148 GLY B CA 1
ATOM 2329 C C . GLY B 1 148 ? 9.709 1.619 8.384 1.00 21.17 148 GLY B C 1
ATOM 2330 O O . GLY B 1 148 ? 9.725 2.887 8.579 1.00 20.26 148 GLY B O 1
ATOM 2331 N N . TYR B 1 149 ? 10.785 0.895 8.467 1.00 20.13 149 TYR B N 1
ATOM 2332 C CA . TYR B 1 149 ? 12.066 1.455 8.869 1.00 19.69 149 TYR B CA 1
ATOM 2333 C C . TYR B 1 149 ? 12.526 2.492 7.870 1.00 18.21 149 TYR B C 1
ATOM 2334 O O . TYR B 1 149 ? 12.978 3.588 8.246 1.00 19.07 149 TYR B O 1
ATOM 2343 N N . VAL B 1 150 ? 12.388 2.248 6.551 1.00 18.29 150 VAL B N 1
ATOM 2344 C CA . VAL B 1 150 ? 12.827 3.205 5.579 1.00 19.71 150 VAL B CA 1
ATOM 2345 C C . VAL B 1 150 ? 11.919 4.427 5.611 1.00 19.79 150 VAL B C 1
ATOM 2346 O O . VAL B 1 150 ? 12.395 5.573 5.528 1.00 22.21 150 VAL B O 1
ATOM 2350 N N . LEU B 1 151 ? 10.621 4.222 5.846 1.00 21.56 151 LEU B N 1
ATOM 2351 C CA . LEU B 1 151 ? 9.696 5.383 5.925 1.00 23.58 151 LEU B CA 1
ATOM 2352 C C . LEU B 1 151 ? 9.945 6.241 7.184 1.00 24.09 151 LEU B C 1
ATOM 2353 O O . LEU B 1 151 ? 9.659 7.435 7.159 1.00 26.72 151 LEU B O 1
ATOM 2358 N N . ALA B 1 152 ? 10.466 5.639 8.215 1.00 20.83 152 ALA B N 1
ATOM 2359 C CA . ALA B 1 152 ? 10.781 6.349 9.483 1.00 21.82 152 ALA B CA 1
ATOM 2360 C C . ALA B 1 152 ? 12.181 6.983 9.459 1.00 22.79 152 ALA B C 1
ATOM 2361 O O . ALA B 1 152 ? 12.479 7.788 10.357 1.00 24.37 152 ALA B O 1
ATOM 2363 N N . ASN B 1 153 ? 13.004 6.643 8.499 1.00 22.02 153 ASN B N 1
ATOM 2364 C CA . ASN B 1 153 ? 14.438 7.076 8.464 1.00 24.52 153 ASN B CA 1
ATOM 2365 C C . ASN B 1 153 ? 14.796 7.605 7.046 1.00 29.01 153 ASN B C 1
ATOM 2366 O O . ASN B 1 153 ? 15.722 7.083 6.420 1.00 33.15 153 ASN B O 1
ATOM 2371 N N . PRO B 1 154 ? 14.041 8.567 6.572 1.00 33.44 154 PRO B N 1
ATOM 2372 C CA . PRO B 1 154 ? 14.104 8.927 5.127 1.00 41.73 154 PRO B CA 1
ATOM 2373 C C . PRO B 1 154 ? 15.449 9.388 4.576 1.00 51.78 154 PRO B C 1
ATOM 2374 O O . PRO B 1 154 ? 15.755 9.192 3.383 1.00 56.65 154 PRO B O 1
ATOM 2378 N N . THR B 1 155 ? 16.230 10.020 5.437 1.00 63.47 155 THR B N 1
ATOM 2379 C CA . THR B 1 155 ? 17.557 10.495 5.054 1.00 70.82 155 THR B CA 1
ATOM 2380 C C . THR B 1 155 ? 18.556 9.360 4.823 1.00 71.69 155 THR B C 1
ATOM 2381 O O . THR B 1 155 ? 19.531 9.522 4.095 1.00 70.54 155 THR B O 1
ATOM 2385 N N . GLN B 1 156 ? 18.336 8.220 5.470 1.00 70.01 156 GLN B N 1
ATOM 2386 C CA . GLN B 1 156 ? 19.319 7.165 5.435 1.00 68.19 156 GLN B CA 1
ATOM 2387 C C . GLN B 1 156 ? 19.232 6.432 4.081 1.00 70.82 156 GLN B C 1
ATOM 2388 O O . GLN B 1 156 ? 20.196 5.811 3.634 1.00 69.34 156 GLN B O 1
ATOM 2394 N N . TYR B 1 157 ? 18.074 6.527 3.430 1.00 74.59 157 TYR B N 1
ATOM 2395 C CA . TYR B 1 157 ? 17.820 5.862 2.141 1.00 71.60 157 TYR B CA 1
ATOM 2396 C C . TYR B 1 157 ? 17.185 6.858 1.193 1.00 72.97 157 TYR B C 1
ATOM 2397 O O . TYR B 1 157 ? 17.680 7.974 1.075 1.00 69.69 157 TYR B O 1
#

B-factor: mean 30.74, std 11.34, range [13.28, 85.73]

Solvent-accessible surface area: 15702 Å² total; per-residue (Å²): 42,86,61,72,56,112,60,136,15,87,11,95,4,48,7,45,75,0,17,64,0,11,96,62,16,46,61,2,7,36,82,1,23,33,61,16,112,51,36,98,77,79,120,45,140,24,15,88,34,2,41,18,70,16,28,14,37,63,134,80,101,80,43,102,35,60,27,64,1,52,43,49,57,61,92,76,69,2,19,16,24,0,12,45,16,38,88,43,34,39,121,74,4,86,56,5,9,17,31,15,94,2,90,139,15,109,157,54,6,3,54,3,91,24,11,8,67,5,27,4,109,64,146,25,154,26,81,153,90,34,29,138,109,8,72,54,149,13,66,7,42,7,34,0,1,15,5,6,9,43,12,11,88,139,81,67,37,88,49,78,62,149,86,113,10,82,9,106,5,47,9,51,82,0,2,62,0,15,79,49,26,47,47,1,19,34,72,5,37,35,52,7,105,35,30,61,84,83,116,44,141,25,18,88,39,2,60,15,71,12,27,13,49,67,146,75,104,99,50,92,19,46,28,69,1,50,46,56,62,104,90,88,58,12,19,20,33,0,0,49,10,31,90,26,36,15,119,75,1,94,51,8,6,10,38,20,97,4,60,129,16,93,153,51,0,0,27,0,72,19,17,11,67,0,37,2,110,60,136,56,154,16,66,134,104,32,15,144,115,5,101,66,59,16,77,20,53,12,43,2,18,15,5,2,7,50,5,8,76,120,81,47

Nearest PDB structures (foldseek):
  6ax0-assembly1_A  TM=9.884E-01  e=2.690E-29  Arachis hypogaea
  6aww-assembly5_E  TM=9.622E-01  e=1.026E-27  Arachis hypogaea
  1ifv-assembly1_B  TM=9.530E-01  e=8.055E-23  Lupinus luteus
  1txc-assembly1_B  TM=9.366E-01  e=1.025E-21  Pachyrhizus erosus
  4a84-assembly1_A  TM=8.895E-01  e=1.253E-18  Betula pendula

Radius of gyration: 21.25 Å; Cα contacts (8 Å, |Δi|>4): 731; chains: 2; bounding box: 44×75×45 Å

Sequence (312 aa):
GVFTFEDEITSTVPPAKLYNAMKDADSITPKIIDDVKSVEIVEGNGGPGTIKKLTIVEDGETKFILHKVESIDEANYAYNYSVVGGVVAALPPTAEKKITFETKLVEGPNGGSIGKLTLKYHTKGDAKPDEEELLKKGKAKGEGLFRAIEGYVLANPTQYGVFTFEDEITSTVPPAKLYNAMMKDADSITPKIIDDVKSVEIVEGNGGPGTIIKKLTIVEDGETKFILHKVESIDEANYAYNYSVVGGVALPPTAEKITFETKLVEGPNGGSIGKLTLKYHTKGDAKPDEEELKKGKAKGEGLFRAIEGYVLANPTQY

CATH classification: 3.30.530.20

Secondary structure (DSSP, 8-state):
-EEEEEEEEEESS-HHHHHHHHTTHHHHHHHHSTTEEEEEEEESSSSTT-EEEEEEEETTEEEEEEEEEEEEEGGGTEEEEEEEESTT--TTEEEEEEEEEEEE-TTS-EEEEEEEEEEESTT----HHHHHHHHHHHHHHHHHHHHHHHH-GGG-/-EEEEEEEEEESS-HHHHHHHHHTHHHHHHHHSTTEEEEEEEESSSSTT-EEEEEEEETTEEEEEEEEEEEEEGGGTEEEEEEEEETTS-TTEEEEEEEEEEEE-GGG-EEEEEEEEEEESTTPPPPHHHHHHHHHHHHHHHHHHHHHHHH-TTT-

InterPro domains:
  IPR000916 Bet v I/Major latex protein [PF00407] (1-153)
  IPR023393 START-like domain superfamily [G3DSA:3.30.530.20] (2-156)
  IPR024949 Bet v I type allergen [PR00634] (3-23)
  IPR024949 Bet v I type allergen [PR00634] (48-57)
  IPR024949 Bet v I type allergen [PR00634] (64-83)
  IPR024949 Bet v I type allergen [PR00634] (83-96)
  IPR024949 Bet v I type allergen [PR00634] (108-124)
  IPR024949 Bet v I type allergen [PR00634] (142-152)
  IPR024949 Bet v I type allergen [PS00451] (87-119)
  IPR050279 Plant defense and hormone signaling protein [PTHR31213] (1-156)

Foldseek 3Di:
DKDKDKDKDWDLAALVLLLVLVLVLQVLVCVQPVFWPHKAFPDDDSAAQIKIKIWGDDPNDIWIWIKGWHHQDVVFSKTKMKTQDTPLADPQWRIKIWMWTWDQDPNNIIMIMIMIMTHTHDPDDDDPVSVVVVVVVNVVSSVSSSVVCVVVVVPD/DKDKDKDKDWWLAALLLLLVLVLVCQVQVCVQPPFFPGKAFPDDDSAAQTKIWTWGADPNDTWIWIKGWHHQDSVQSKTKMKTQDIDLADPQFRIKIWIWTWDQDPPSIIMIIIMIMTHGDDPDDDDPVNVVVSVVVSVVVSVRSSVVCVVVVVVD